Protein AF-A0A933CLT8-F1 (afdb_monomer)

Solvent-accessible surface area (backbone atoms only — not comparable to full-atom values): 19078 Å² total; per-residue (Å²): 138,83,75,96,60,81,78,44,56,41,59,28,47,18,48,23,51,41,20,58,72,67,75,44,77,61,63,61,70,60,50,50,44,41,72,76,72,44,79,64,87,46,76,67,41,44,51,44,48,52,32,37,52,52,25,42,61,30,70,51,80,72,57,97,88,50,55,69,69,59,51,47,48,53,34,42,56,53,32,52,76,68,68,57,60,50,40,11,41,33,41,30,32,63,41,66,57,67,61,53,36,57,68,49,91,48,66,70,59,28,51,49,47,47,49,54,51,47,46,44,39,64,35,36,58,34,18,58,27,54,30,74,64,91,81,58,51,78,65,53,48,51,49,19,53,47,46,38,50,50,48,16,66,77,54,77,71,46,72,48,84,47,41,44,20,56,77,43,63,56,98,47,37,39,36,26,57,31,25,48,87,46,24,66,60,52,24,52,47,56,30,45,52,40,38,69,78,56,42,62,37,35,32,44,43,34,60,49,75,39,42,54,43,33,58,46,42,8,77,59,42,61,60,53,51,75,34,60,84,38,82,86,34,49,68,55,49,27,61,74,73,68,38,92,47,75,68,52,61,75,67,51,68,20,55,58,45,47,56,50,52,51,52,52,51,37,52,40,40,70,73,43,40,58,43,59,45,100,83,71,44,75,75,37,77,53,57,70,62,65,62,60,84,81,76,76,65,54,50,57,36,92,89,70,70,76,49,69,45,83,65,92,75,81,93,80,88,75,86,75,78,76,76,75,68,84,74,64,76,74,72,72,79,82,79,130

Radius of gyration: 24.93 Å; Cα contacts (8 Å, |Δi|>4): 455; chains: 1; bounding box: 83×49×72 Å

Secondary structure (DSSP, 8-state):
---SS---HHHHHHHHHHHHHHTS---HHHHHHHHTTPPP-SHHHHHHHHHHHHHHHHHSPPPTTS-HHHHHHHHHHHHHHTT--EEEEEEEEESSHHHHHTS---HHHHHHHHHHHHHIIIIIHHHTTT---TT--HHHHHHHHHHHHHHHHHTTT-----GGGEEEEETTEEEEEEETTTHHHHHHHHHHHHHHHHSS--EEEEEEEEEHHHHHH-SSHHHHHHHHTSGGGHHHHHHHTT--SHHHHHTS-HHHHHHHHHHHHHHHHHTTPPEE-TTS-EEE--PPPP-------EEEPTTTSS-EEE----SSS-PPPPP--TTGGGSTTS--

Nearest PDB structures (foldseek):
  4h54-assembly1_B  TM=3.074E-01  e=5.255E+00  Escherichia coli K-12
  9bkv-assembly1_A  TM=3.560E-01  e=8.005E+00  Escherichia coli
  4qsg-assembly1_A  TM=2.908E-01  e=4.487E+00  Microcystis aeruginosa PCC 7806
  4h54-assembly1_A  TM=2.718E-01  e=6.153E+00  Escherichia coli K-12

Structure (mmCIF, N/CA/C/O backbone):
data_AF-A0A933CLT8-F1
#
_entry.id   AF-A0A933CLT8-F1
#
loop_
_atom_site.group_PDB
_atom_site.id
_atom_site.type_symbol
_atom_site.label_atom_id
_atom_site.label_alt_id
_atom_site.label_comp_id
_atom_site.label_asym_id
_atom_site.label_entity_id
_atom_site.label_seq_id
_atom_site.pdbx_PDB_ins_code
_atom_site.Cartn_x
_atom_site.Cartn_y
_atom_site.Cartn_z
_atom_site.occupancy
_atom_site.B_iso_or_equiv
_atom_site.auth_seq_id
_atom_site.auth_comp_id
_atom_site.auth_asym_id
_atom_site.auth_atom_id
_atom_site.pdbx_PDB_model_num
ATOM 1 N N . MET A 1 1 ? -2.523 15.573 -14.442 1.00 33.34 1 MET A N 1
ATOM 2 C CA . MET A 1 1 ? -3.625 14.597 -14.454 1.00 33.34 1 MET A CA 1
ATOM 3 C C . MET A 1 1 ? -4.268 14.651 -13.087 1.00 33.34 1 MET A C 1
ATOM 5 O O . MET A 1 1 ? -3.596 14.405 -12.093 1.00 33.34 1 MET A O 1
ATOM 9 N N . THR A 1 2 ? -5.477 15.195 -13.036 1.00 28.73 2 THR A N 1
ATOM 10 C CA . THR A 1 2 ? -6.218 15.506 -11.812 1.00 28.73 2 THR A CA 1
ATOM 11 C C . THR A 1 2 ? -7.004 14.283 -11.372 1.00 28.73 2 THR A C 1
ATOM 13 O O . THR A 1 2 ? -7.671 13.650 -12.179 1.00 28.73 2 THR A O 1
ATOM 16 N N . VAL A 1 3 ? -6.883 13.945 -10.094 1.00 40.91 3 VAL A N 1
ATOM 17 C CA . VAL A 1 3 ? -7.597 12.843 -9.452 1.00 40.91 3 VAL A CA 1
ATOM 18 C C . VAL A 1 3 ? -9.073 13.243 -9.340 1.00 40.91 3 VAL A C 1
ATOM 20 O O . VAL A 1 3 ? -9.389 14.164 -8.591 1.00 40.91 3 VAL A O 1
ATOM 23 N N . ASP A 1 4 ? -9.975 12.584 -10.071 1.00 44.97 4 ASP A N 1
ATOM 24 C CA . ASP A 1 4 ? -11.417 12.914 -10.079 1.00 44.97 4 ASP A CA 1
ATOM 25 C C . ASP A 1 4 ? -12.164 12.469 -8.805 1.00 44.97 4 ASP A C 1
ATOM 27 O O . ASP A 1 4 ? -13.379 12.619 -8.676 1.00 44.97 4 ASP A O 1
ATOM 31 N N . THR A 1 5 ? -11.462 11.943 -7.802 1.00 48.44 5 THR A N 1
ATOM 32 C CA . THR A 1 5 ? -12.030 11.723 -6.469 1.00 48.44 5 THR A CA 1
ATOM 33 C C . THR A 1 5 ? -10.955 11.979 -5.416 1.00 48.44 5 THR A C 1
ATOM 35 O O . THR A 1 5 ? -9.884 11.379 -5.503 1.00 48.44 5 THR A O 1
ATOM 38 N N . PRO A 1 6 ? -11.185 12.860 -4.425 1.00 57.44 6 PRO A N 1
ATOM 39 C CA . PRO A 1 6 ? -10.230 13.047 -3.340 1.00 57.44 6 PRO A CA 1
ATOM 40 C C . PRO A 1 6 ? -9.958 11.697 -2.657 1.00 57.44 6 PRO A C 1
ATOM 42 O O . PRO A 1 6 ? -10.892 10.901 -2.498 1.00 57.44 6 PRO A O 1
ATOM 45 N N . PRO A 1 7 ? -8.698 11.409 -2.289 1.00 72.00 7 PRO A N 1
ATOM 46 C CA . PRO A 1 7 ? -8.334 10.108 -1.757 1.00 72.00 7 PRO A CA 1
ATOM 47 C C . PRO A 1 7 ? -9.085 9.855 -0.454 1.00 72.00 7 PRO A C 1
ATOM 49 O O . PRO A 1 7 ? -8.993 10.641 0.490 1.00 72.00 7 PRO A O 1
ATOM 52 N N . ASP A 1 8 ? -9.829 8.751 -0.402 1.00 89.44 8 ASP A N 1
ATOM 53 C CA . ASP A 1 8 ? -10.513 8.365 0.819 1.00 89.44 8 ASP A CA 1
ATOM 54 C C . ASP A 1 8 ? -9.699 7.369 1.638 1.00 89.44 8 ASP A C 1
ATOM 56 O O . ASP A 1 8 ? -9.851 6.148 1.538 1.00 89.44 8 ASP A O 1
ATOM 60 N N . PHE A 1 9 ? -8.821 7.914 2.475 1.00 91.88 9 PHE A N 1
ATOM 61 C CA . PHE A 1 9 ? -7.936 7.108 3.309 1.00 91.88 9 PHE A CA 1
ATOM 62 C C . PHE A 1 9 ? -8.690 6.288 4.361 1.00 91.88 9 PHE A C 1
ATOM 64 O O . PHE A 1 9 ? -8.251 5.189 4.695 1.00 91.88 9 PHE A O 1
ATOM 71 N N . VAL A 1 10 ? -9.844 6.764 4.844 1.00 93.88 10 VAL A N 1
ATOM 72 C CA . VAL A 1 10 ? -10.692 6.012 5.787 1.00 93.88 10 VAL A CA 1
ATOM 73 C C . VAL A 1 10 ? -11.171 4.708 5.153 1.00 93.88 10 VAL A C 1
ATOM 75 O O . VAL A 1 10 ? -11.034 3.641 5.752 1.00 93.88 10 VAL A O 1
ATOM 78 N N . PHE A 1 11 ? -11.676 4.776 3.924 1.00 95.19 11 PHE A N 1
ATOM 79 C CA . PHE A 1 11 ? -12.099 3.626 3.138 1.00 95.19 11 PHE A CA 1
ATOM 80 C C . PHE A 1 11 ? -10.925 2.692 2.857 1.00 95.19 11 PHE A C 1
ATOM 82 O O . PHE A 1 11 ? -11.057 1.491 3.070 1.00 95.19 11 PHE A O 1
ATOM 89 N N . ALA A 1 12 ? -9.771 3.224 2.445 1.00 95.69 12 ALA A N 1
ATOM 90 C CA . ALA A 1 12 ? -8.577 2.425 2.169 1.00 95.69 12 ALA A CA 1
ATOM 91 C C . ALA A 1 12 ? -8.103 1.622 3.393 1.00 95.69 12 ALA A C 1
ATOM 93 O O . ALA A 1 12 ? -7.865 0.414 3.308 1.00 95.69 12 ALA A O 1
ATOM 94 N N . VAL A 1 13 ? -8.012 2.283 4.549 1.00 96.19 13 VAL A N 1
ATOM 95 C CA . VAL A 1 13 ? -7.616 1.675 5.825 1.00 96.19 13 VAL A CA 1
ATOM 96 C C . VAL A 1 13 ? -8.646 0.633 6.256 1.00 96.19 13 VAL A C 1
ATOM 98 O O . VAL A 1 13 ? -8.273 -0.508 6.526 1.00 96.19 13 VAL A O 1
ATOM 101 N N . ALA A 1 14 ? -9.939 0.966 6.247 1.00 96.75 14 ALA A N 1
ATOM 102 C CA . ALA A 1 14 ? -11.003 0.025 6.601 1.00 96.75 14 ALA A CA 1
ATOM 103 C C . ALA A 1 14 ? -11.040 -1.200 5.674 1.00 96.75 14 ALA A C 1
ATOM 105 O O . ALA A 1 14 ? -11.192 -2.328 6.147 1.00 96.75 14 ALA A O 1
ATOM 106 N N . TYR A 1 15 ? -10.843 -0.988 4.371 1.00 97.00 15 TYR A N 1
ATOM 107 C CA . TYR A 1 15 ? -10.724 -2.047 3.376 1.00 97.00 15 TYR A CA 1
ATOM 108 C C . TYR A 1 15 ? -9.555 -2.984 3.716 1.00 97.00 15 TYR A C 1
ATOM 110 O O . TYR A 1 15 ? -9.742 -4.199 3.754 1.00 97.00 15 TYR A O 1
ATOM 118 N N . CYS A 1 16 ? -8.365 -2.448 4.019 1.00 97.25 16 CYS A N 1
ATOM 119 C CA . CYS A 1 16 ? -7.189 -3.262 4.348 1.00 97.25 16 CYS A CA 1
ATOM 120 C C . CYS A 1 16 ? -7.400 -4.105 5.614 1.00 97.25 16 CYS A C 1
ATOM 122 O O . CYS A 1 16 ? -7.075 -5.294 5.627 1.00 97.25 16 CYS A O 1
ATOM 124 N N . LEU A 1 17 ? -7.998 -3.516 6.654 1.00 96.69 17 LEU A N 1
ATOM 125 C CA . LEU A 1 17 ? -8.334 -4.220 7.894 1.00 96.69 17 LEU A CA 1
ATOM 126 C C . LEU A 1 17 ? -9.340 -5.355 7.654 1.00 96.69 17 LEU A C 1
ATOM 128 O O . LEU A 1 17 ? -9.158 -6.476 8.137 1.00 96.69 17 LEU A O 1
ATOM 132 N N . ALA A 1 18 ? -10.399 -5.071 6.891 1.00 96.25 18 ALA A N 1
ATOM 133 C CA . ALA A 1 18 ? -11.418 -6.052 6.539 1.00 96.25 18 ALA A CA 1
ATOM 134 C C . ALA A 1 18 ? -10.829 -7.191 5.694 1.00 96.25 18 ALA A C 1
ATOM 136 O O . ALA A 1 18 ? -11.101 -8.361 5.969 1.00 96.25 18 ALA A O 1
ATOM 137 N N . TYR A 1 19 ? -9.960 -6.865 4.733 1.00 96.25 19 TYR A N 1
ATOM 138 C CA . TYR A 1 19 ? -9.246 -7.843 3.917 1.00 96.25 19 TYR A CA 1
ATOM 139 C C . TYR A 1 19 ? -8.436 -8.808 4.784 1.00 96.25 19 TYR A C 1
ATOM 141 O O . TYR A 1 19 ? -8.548 -10.025 4.640 1.00 96.25 19 TYR A O 1
ATOM 149 N N . ASP A 1 20 ? -7.639 -8.294 5.723 1.00 94.38 20 ASP A N 1
ATOM 150 C CA . ASP A 1 20 ? -6.829 -9.139 6.602 1.00 94.38 20 ASP A CA 1
ATOM 151 C C . ASP A 1 20 ? -7.673 -10.040 7.503 1.00 94.38 20 ASP A C 1
ATOM 153 O O . ASP A 1 20 ? -7.231 -11.144 7.844 1.00 94.38 20 ASP A O 1
ATOM 157 N N . ARG A 1 21 ? -8.876 -9.599 7.881 1.00 93.94 21 ARG A N 1
ATOM 158 C CA . ARG A 1 21 ? -9.800 -10.389 8.695 1.00 93.94 21 ARG A CA 1
ATOM 159 C C . ARG A 1 21 ? -10.494 -11.483 7.886 1.00 93.94 21 ARG A C 1
ATOM 161 O O . ARG A 1 21 ? -10.612 -12.601 8.381 1.00 93.94 21 ARG A O 1
ATOM 168 N N . LEU A 1 22 ? -10.921 -11.173 6.663 1.00 93.25 22 LEU A N 1
ATOM 169 C CA . LEU A 1 22 ? -11.640 -12.099 5.784 1.00 93.25 22 LEU A CA 1
ATOM 170 C C . LEU A 1 22 ? -10.720 -13.015 4.967 1.00 93.25 22 LEU A C 1
ATOM 172 O O . LEU A 1 22 ? -11.172 -14.048 4.480 1.00 93.25 22 LEU A O 1
ATOM 176 N N . LYS A 1 23 ? -9.446 -12.639 4.798 1.00 91.94 23 LYS A N 1
ATOM 177 C CA . LYS A 1 23 ? -8.481 -13.272 3.878 1.00 91.94 23 LYS A CA 1
ATOM 178 C C . LYS A 1 23 ? -8.941 -13.280 2.414 1.00 91.94 23 LYS A C 1
ATOM 180 O O . LYS A 1 23 ? -8.522 -14.136 1.640 1.00 91.94 23 LYS A O 1
ATOM 185 N N . ARG A 1 24 ? -9.785 -12.315 2.042 1.00 92.50 24 ARG A N 1
ATOM 186 C CA . ARG A 1 24 ? -10.295 -12.073 0.686 1.00 92.50 24 ARG A CA 1
ATOM 187 C C . ARG A 1 24 ? -10.683 -10.596 0.524 1.00 92.50 24 ARG A C 1
ATOM 189 O O . ARG A 1 24 ? -10.919 -9.948 1.548 1.00 92.50 24 ARG A O 1
ATOM 196 N N . PRO A 1 25 ? -10.819 -10.091 -0.716 1.00 93.06 25 PRO A N 1
ATOM 197 C CA . PRO A 1 25 ? -11.407 -8.778 -0.966 1.00 93.06 25 PRO A CA 1
ATOM 198 C C . PRO A 1 25 ? -12.778 -8.623 -0.270 1.00 93.06 25 PRO A C 1
ATOM 200 O O . PRO A 1 25 ? -13.651 -9.483 -0.458 1.00 93.06 25 PRO A O 1
ATOM 203 N N . PRO A 1 26 ? -12.977 -7.589 0.573 1.00 94.69 26 PRO A N 1
ATOM 204 C CA . PRO A 1 26 ? -14.289 -7.245 1.114 1.00 94.69 26 PRO A CA 1
ATOM 205 C C . PRO A 1 26 ? -15.200 -6.660 0.024 1.00 94.69 26 PRO A C 1
ATOM 207 O O . PRO A 1 26 ? -14.729 -6.049 -0.935 1.00 94.69 26 PRO A O 1
ATOM 210 N N . ASP A 1 27 ? -16.519 -6.792 0.188 1.00 94.50 27 ASP A N 1
ATOM 211 C CA . ASP A 1 27 ? -17.487 -6.166 -0.722 1.00 94.50 27 ASP A CA 1
ATOM 212 C C . ASP A 1 27 ? -17.409 -4.633 -0.619 1.00 94.50 27 ASP A C 1
ATOM 214 O O . ASP A 1 27 ? -17.901 -4.014 0.331 1.00 94.50 27 ASP A O 1
ATOM 218 N N . ARG A 1 28 ? -16.807 -4.006 -1.635 1.00 93.12 28 ARG A N 1
ATOM 219 C CA . ARG A 1 28 ? -16.668 -2.548 -1.734 1.00 93.12 28 ARG A CA 1
ATOM 220 C C . ARG A 1 28 ? -18.010 -1.830 -1.763 1.00 93.12 28 ARG A C 1
ATOM 222 O O . ARG A 1 28 ? -18.110 -0.734 -1.217 1.00 93.12 28 ARG A O 1
ATOM 229 N N . GLY A 1 29 ? -19.031 -2.418 -2.385 1.00 92.25 29 GLY A N 1
ATOM 230 C CA . GLY A 1 29 ? -20.372 -1.846 -2.436 1.00 92.25 29 GLY A CA 1
ATOM 231 C C . GLY A 1 29 ? -20.971 -1.745 -1.038 1.00 92.25 29 GLY A C 1
ATOM 232 O O . GLY A 1 29 ? -21.434 -0.675 -0.644 1.00 92.25 29 GLY A O 1
ATOM 233 N N . ALA A 1 30 ? -20.889 -2.824 -0.257 1.00 94.00 30 ALA A N 1
ATOM 234 C CA . ALA A 1 30 ? -21.291 -2.821 1.147 1.00 94.00 30 ALA A CA 1
ATOM 235 C C . ALA A 1 30 ? -20.481 -1.819 1.983 1.00 94.00 30 ALA A C 1
ATOM 237 O O . ALA A 1 30 ? -21.060 -1.014 2.713 1.00 94.00 30 ALA A O 1
ATOM 238 N N . LEU A 1 31 ? -19.154 -1.801 1.829 1.00 94.12 31 LEU A N 1
ATOM 239 C CA . LEU A 1 31 ? -18.277 -0.916 2.598 1.00 94.12 31 LEU A CA 1
ATOM 240 C C . LEU A 1 31 ? -18.533 0.575 2.285 1.00 94.12 31 LEU A C 1
ATOM 242 O O . LEU A 1 31 ? -18.560 1.395 3.201 1.00 94.12 31 LEU A O 1
ATOM 246 N N . ARG A 1 32 ? -18.817 0.929 1.020 1.00 93.25 32 ARG A N 1
ATOM 247 C CA . ARG A 1 32 ? -19.246 2.287 0.623 1.00 93.25 32 ARG A CA 1
ATOM 248 C C . ARG A 1 32 ? -20.593 2.658 1.234 1.00 93.25 32 ARG A C 1
ATOM 250 O O . ARG A 1 32 ? -20.696 3.704 1.863 1.00 93.25 32 ARG A O 1
ATOM 257 N N . ARG A 1 33 ? -21.602 1.783 1.124 1.00 93.62 33 ARG A N 1
ATOM 258 C CA . ARG A 1 33 ? -22.928 2.027 1.723 1.00 93.62 33 ARG A CA 1
ATOM 259 C C . ARG A 1 33 ? -22.832 2.309 3.222 1.00 93.62 33 ARG A C 1
ATOM 261 O O . ARG A 1 33 ? -23.490 3.219 3.714 1.00 93.62 33 ARG A O 1
ATOM 268 N N . LEU A 1 34 ? -22.028 1.533 3.947 1.00 94.00 34 LEU A N 1
ATOM 269 C CA . LEU A 1 34 ? -21.834 1.715 5.388 1.00 94.00 34 LEU A CA 1
ATOM 270 C C . LEU A 1 34 ? -21.115 3.026 5.710 1.00 94.00 34 LEU A C 1
ATOM 272 O O . LEU A 1 34 ? -21.504 3.720 6.648 1.00 94.00 34 LEU A O 1
ATOM 276 N N . ARG A 1 35 ? -20.113 3.402 4.908 1.00 90.88 35 ARG A N 1
ATOM 277 C CA . ARG A 1 35 ? -19.435 4.697 5.031 1.00 90.88 35 ARG A CA 1
ATOM 278 C C . ARG A 1 35 ? -20.399 5.873 4.834 1.00 90.88 35 ARG A C 1
ATOM 280 O O . ARG A 1 35 ? -20.328 6.843 5.583 1.00 90.88 35 ARG A O 1
ATOM 287 N N . ASP A 1 36 ? -21.363 5.741 3.927 1.00 89.38 36 ASP A N 1
ATOM 288 C CA . ASP A 1 36 ? -22.396 6.751 3.652 1.00 89.38 36 ASP A CA 1
ATOM 289 C C . ASP A 1 36 ? -23.576 6.721 4.654 1.00 89.38 36 ASP A C 1
ATOM 291 O O . ASP A 1 36 ? -24.660 7.233 4.369 1.00 89.38 36 ASP A O 1
ATOM 295 N N . ARG A 1 37 ? -23.358 6.177 5.865 1.00 83.19 37 ARG A N 1
ATOM 296 C CA . ARG A 1 37 ? -24.324 6.053 6.982 1.00 83.19 37 ARG A CA 1
ATOM 297 C C . ARG A 1 37 ? -25.386 4.960 6.821 1.00 83.19 37 ARG A C 1
ATOM 299 O O . ARG A 1 37 ? -26.443 5.025 7.452 1.00 83.19 37 ARG A O 1
ATOM 306 N N . GLY A 1 38 ? -25.116 3.934 6.019 1.00 84.50 38 GLY A N 1
ATOM 307 C CA . GLY A 1 38 ? -25.926 2.717 5.989 1.00 84.50 38 GLY A CA 1
ATOM 308 C C . GLY A 1 38 ? -25.882 1.950 7.318 1.00 84.50 38 GLY A C 1
ATOM 309 O O . GLY A 1 38 ? -24.873 1.958 8.021 1.00 84.50 38 GLY A O 1
ATOM 310 N N . GLN A 1 39 ? -26.973 1.260 7.661 1.00 89.81 39 GLN A N 1
ATOM 311 C CA . GLN A 1 39 ? -26.983 0.316 8.783 1.00 89.81 39 GLN A CA 1
ATOM 312 C C . GLN A 1 39 ? -26.504 -1.068 8.323 1.00 89.81 39 GLN A C 1
ATOM 314 O O . GLN A 1 39 ? -26.908 -1.504 7.242 1.00 89.81 39 GLN A O 1
ATOM 319 N N . PRO A 1 40 ? -25.694 -1.775 9.130 1.00 93.00 40 PRO A N 1
ATOM 320 C CA . PRO A 1 40 ? -25.238 -3.115 8.792 1.00 93.00 40 PRO A CA 1
ATOM 321 C C . PRO A 1 40 ? -26.389 -4.120 8.854 1.00 93.00 40 PRO A C 1
ATOM 323 O O . PRO A 1 40 ? -27.107 -4.209 9.853 1.00 93.00 40 PRO A O 1
ATOM 326 N N . GLN A 1 41 ? -26.544 -4.892 7.785 1.00 92.88 41 GLN A N 1
ATOM 327 C CA . GLN A 1 41 ? -27.601 -5.887 7.606 1.00 92.88 41 GLN A CA 1
ATOM 328 C C . GLN A 1 41 ? -27.113 -7.308 7.902 1.00 92.88 41 GLN A C 1
ATOM 330 O O . GLN A 1 41 ? -27.907 -8.170 8.274 1.00 92.88 41 GLN A O 1
ATOM 335 N N . THR A 1 42 ? -25.811 -7.553 7.761 1.00 94.50 42 THR A N 1
ATOM 336 C CA . THR A 1 42 ? -25.174 -8.859 7.978 1.00 94.50 42 THR A CA 1
ATOM 337 C C . THR A 1 42 ? -24.072 -8.768 9.033 1.00 94.50 42 THR A C 1
ATOM 339 O O . THR A 1 42 ? -23.598 -7.680 9.358 1.00 94.50 42 THR A O 1
ATOM 342 N N . ASP A 1 43 ? -23.626 -9.908 9.566 1.00 93.31 43 ASP A N 1
ATOM 343 C CA . ASP A 1 43 ? -22.490 -9.938 10.499 1.00 93.31 43 ASP A CA 1
ATOM 344 C C . ASP A 1 43 ? -21.174 -9.490 9.838 1.00 93.31 43 ASP A C 1
ATOM 346 O O . ASP A 1 43 ? -20.337 -8.860 10.484 1.00 93.31 43 ASP A O 1
ATOM 350 N N . GLU A 1 44 ? -21.010 -9.739 8.535 1.00 93.75 44 GLU A N 1
ATOM 351 C CA . GLU A 1 44 ? -19.878 -9.224 7.753 1.00 93.75 44 GLU A CA 1
ATOM 352 C C . GLU A 1 44 ? -19.947 -7.695 7.614 1.00 93.75 44 GLU A C 1
ATOM 354 O O . GLU A 1 44 ? -18.952 -7.004 7.818 1.00 93.75 44 GLU A O 1
ATOM 359 N N . GLU A 1 45 ? -21.133 -7.134 7.372 1.00 95.62 45 GLU A N 1
ATOM 360 C CA . GLU A 1 45 ? -21.319 -5.681 7.353 1.00 95.62 45 GLU A CA 1
ATOM 361 C C . GLU A 1 45 ? -21.115 -5.044 8.739 1.00 95.62 45 GLU A C 1
ATOM 363 O O . GLU A 1 45 ? -20.615 -3.922 8.827 1.00 95.62 45 GLU A O 1
ATOM 368 N N . ARG A 1 46 ? -21.432 -5.746 9.837 1.00 95.31 46 ARG A N 1
ATOM 369 C CA . ARG A 1 46 ? -21.104 -5.278 11.199 1.00 95.31 46 ARG A CA 1
ATOM 370 C C . ARG A 1 46 ? -19.596 -5.170 11.392 1.00 95.31 46 ARG A C 1
ATOM 372 O O . ARG A 1 46 ? -19.124 -4.146 11.880 1.00 95.31 46 ARG A O 1
ATOM 379 N N . LEU A 1 47 ? -18.846 -6.177 10.942 1.00 94.31 47 LEU A N 1
ATOM 380 C CA . LEU A 1 47 ? -17.385 -6.135 10.936 1.00 94.31 47 LEU A CA 1
ATOM 381 C C . LEU A 1 47 ? -16.868 -4.943 10.114 1.00 94.31 47 LEU A C 1
ATOM 383 O O . LEU A 1 47 ? -15.991 -4.215 10.572 1.00 94.31 47 LEU A O 1
ATOM 387 N N . PHE A 1 48 ? -17.417 -4.704 8.920 1.00 95.88 48 PHE A N 1
ATOM 388 C CA . PHE A 1 48 ? -17.027 -3.554 8.094 1.00 95.88 48 PHE A CA 1
ATOM 389 C C . PHE A 1 48 ? -17.299 -2.222 8.788 1.00 95.88 48 PHE A C 1
ATOM 391 O O . PHE A 1 48 ? -16.442 -1.340 8.764 1.00 95.88 48 PHE A O 1
ATOM 398 N N . ALA A 1 49 ? -18.451 -2.083 9.446 1.00 95.38 49 ALA A N 1
ATOM 399 C CA . ALA A 1 49 ? -18.784 -0.894 10.220 1.00 95.38 49 ALA A CA 1
ATOM 400 C C . ALA A 1 49 ? -17.800 -0.679 11.384 1.00 95.38 49 ALA A C 1
ATOM 402 O O . ALA A 1 49 ? -17.380 0.448 11.641 1.00 95.38 49 ALA A O 1
ATOM 403 N N . GLU A 1 50 ? -17.378 -1.744 12.071 1.00 95.00 50 GLU A N 1
ATOM 404 C CA . GLU A 1 50 ? -16.352 -1.660 13.115 1.00 95.00 50 GLU A CA 1
ATOM 405 C C . GLU A 1 50 ? -14.993 -1.195 12.573 1.00 95.00 50 GLU A C 1
ATOM 407 O O . GLU A 1 50 ? -14.372 -0.318 13.181 1.00 95.00 50 GLU A O 1
ATOM 412 N N . MET A 1 51 ? -14.564 -1.723 11.420 1.00 95.62 51 MET A N 1
ATOM 413 C CA . MET A 1 51 ? -13.312 -1.322 10.765 1.00 95.62 51 MET A CA 1
ATOM 414 C C . MET A 1 51 ? -13.367 0.119 10.250 1.00 95.62 51 MET A C 1
ATOM 416 O O . MET A 1 51 ? -12.407 0.865 10.434 1.00 95.62 51 MET A O 1
ATOM 420 N N . LEU A 1 52 ? -14.495 0.541 9.670 1.00 95.38 52 LEU A N 1
ATOM 421 C CA . LEU A 1 52 ? -14.735 1.928 9.260 1.00 95.38 52 LEU A CA 1
ATOM 422 C C . LEU A 1 52 ? -14.674 2.878 10.452 1.00 95.38 52 LEU A C 1
ATOM 424 O O . LEU A 1 52 ? -14.015 3.911 10.372 1.00 95.38 52 LEU A O 1
ATOM 428 N N . ASN A 1 53 ? -15.304 2.518 11.571 1.00 93.88 53 ASN A N 1
ATOM 429 C CA . ASN A 1 53 ? -15.268 3.324 12.787 1.00 93.88 53 ASN A CA 1
ATOM 430 C C . ASN A 1 53 ? -13.842 3.461 13.333 1.00 93.88 53 ASN A C 1
ATOM 432 O O . ASN A 1 53 ? -13.431 4.562 13.685 1.00 93.88 53 ASN A O 1
ATOM 436 N N . ALA A 1 54 ? -13.068 2.372 13.375 1.00 93.75 54 ALA A N 1
ATOM 437 C CA . ALA A 1 54 ? -11.678 2.413 13.829 1.00 93.75 54 ALA A CA 1
ATOM 438 C C . ALA A 1 54 ? -10.772 3.225 12.883 1.00 93.75 54 ALA A C 1
ATOM 440 O O . ALA A 1 54 ? -9.951 4.012 13.349 1.00 93.75 54 ALA A O 1
ATOM 441 N N . ALA A 1 55 ? -10.952 3.085 11.566 1.00 94.25 55 ALA A N 1
ATOM 442 C CA . ALA A 1 55 ? -10.230 3.863 10.559 1.00 94.25 55 ALA A CA 1
ATOM 443 C C . ALA A 1 55 ? -10.560 5.361 10.640 1.00 94.25 55 ALA A C 1
ATOM 445 O O . ALA A 1 55 ? -9.664 6.199 10.609 1.00 94.25 55 ALA A O 1
ATOM 446 N N . THR A 1 56 ? -11.844 5.689 10.801 1.00 92.56 56 THR A N 1
ATOM 447 C CA . THR A 1 56 ? -12.331 7.060 10.998 1.00 92.56 56 THR A CA 1
ATOM 448 C C . THR A 1 56 ? -11.707 7.666 12.248 1.00 92.56 56 THR A C 1
ATOM 450 O O . THR A 1 56 ? -11.191 8.779 12.209 1.00 92.56 56 THR A O 1
ATOM 453 N N . LEU A 1 57 ? -11.691 6.902 13.343 1.00 90.69 57 LEU A N 1
ATOM 454 C CA . LEU A 1 57 ? -11.112 7.333 14.606 1.00 90.69 57 LEU A CA 1
ATOM 455 C C . LEU A 1 57 ? -9.611 7.655 14.473 1.00 90.69 57 LEU A C 1
ATOM 457 O O . LEU A 1 57 ? -9.140 8.643 15.027 1.00 90.69 57 LEU A O 1
ATOM 461 N N . ALA A 1 58 ? -8.871 6.838 13.722 1.00 89.06 58 ALA A N 1
ATOM 462 C CA . ALA A 1 58 ? -7.426 6.979 13.560 1.00 89.06 58 ALA A CA 1
ATOM 463 C C . ALA A 1 58 ? -6.993 8.080 12.578 1.00 89.06 58 ALA A C 1
ATOM 465 O O . ALA A 1 58 ? -5.883 8.586 12.706 1.00 89.06 58 ALA A O 1
ATOM 466 N N . LEU A 1 59 ? -7.821 8.418 11.585 1.00 88.50 59 LEU A N 1
ATOM 467 C CA . LEU A 1 59 ? -7.431 9.322 10.493 1.00 88.50 59 LEU A CA 1
ATOM 468 C C . LEU A 1 59 ? -8.101 10.696 10.528 1.00 88.50 59 LEU A C 1
ATOM 470 O O . LEU A 1 59 ? -7.620 11.604 9.857 1.00 88.50 59 LEU A O 1
ATOM 474 N N . GLN A 1 60 ? -9.218 10.849 11.238 1.00 84.81 60 GLN A N 1
ATOM 475 C CA . GLN A 1 60 ? -9.829 12.163 11.417 1.00 84.81 60 GLN A CA 1
ATOM 476 C C . GLN A 1 60 ? -9.114 12.940 12.514 1.00 84.81 60 GLN A C 1
ATOM 478 O O . GLN A 1 60 ? -8.793 12.373 13.564 1.00 84.81 60 GLN A O 1
ATOM 483 N N . ASP A 1 61 ? -8.939 14.238 12.270 1.00 76.69 61 ASP A N 1
ATOM 484 C CA . ASP A 1 61 ? -8.421 15.166 13.265 1.00 76.69 61 ASP A CA 1
ATOM 485 C C . ASP A 1 61 ? -9.275 15.105 14.543 1.00 76.69 61 ASP A C 1
ATOM 487 O O . ASP A 1 61 ? -10.507 14.970 14.463 1.00 76.69 61 ASP A O 1
ATOM 491 N N . PRO A 1 62 ? -8.644 15.164 15.728 1.00 73.31 62 PRO A N 1
ATOM 492 C CA . PRO A 1 62 ? -9.385 15.249 16.972 1.00 73.31 62 PRO A CA 1
ATOM 493 C C . PRO A 1 62 ? -10.230 16.539 16.992 1.00 73.31 62 PRO A C 1
ATOM 495 O O . PRO A 1 62 ? -9.813 17.560 16.438 1.00 73.31 62 PRO A O 1
ATOM 498 N N . PRO A 1 63 ? -11.414 16.518 17.628 1.00 78.56 63 PRO A N 1
ATOM 499 C CA . PRO A 1 63 ? -12.153 17.729 17.976 1.00 78.56 63 PRO A CA 1
ATOM 500 C C . PRO A 1 63 ? -11.260 18.758 18.689 1.00 78.56 63 PRO A C 1
ATOM 502 O O . PRO A 1 63 ? -10.361 18.374 19.433 1.00 78.56 63 PRO A O 1
ATOM 505 N N . GLU A 1 64 ? -11.524 20.059 18.512 1.00 75.44 64 GLU A N 1
ATOM 506 C CA . GLU A 1 64 ? -10.718 21.142 19.116 1.00 75.44 64 GLU A CA 1
ATOM 507 C C . GLU A 1 64 ? -10.627 21.063 20.655 1.00 75.44 64 GLU A C 1
ATOM 509 O O . GLU A 1 64 ? -9.703 21.608 21.257 1.00 75.44 64 GLU A O 1
ATOM 514 N N . ASP A 1 65 ? -11.586 20.395 21.297 1.00 78.00 65 ASP A N 1
ATOM 515 C CA . ASP A 1 65 ? -11.683 20.187 22.740 1.00 78.00 65 ASP A CA 1
ATOM 516 C C . ASP A 1 65 ? -11.089 18.850 23.227 1.00 78.00 65 ASP A C 1
ATOM 518 O O . ASP A 1 65 ? -10.995 18.625 24.438 1.00 78.00 65 ASP A O 1
ATOM 522 N N . GLU A 1 66 ? -10.648 17.971 22.322 1.00 76.19 66 GLU A N 1
ATOM 523 C CA . GLU A 1 66 ? -10.076 16.666 22.653 1.00 76.19 66 GLU A CA 1
ATOM 524 C C . GLU A 1 66 ? -8.539 16.682 22.595 1.00 76.19 66 GLU A C 1
ATOM 526 O O . GLU A 1 66 ? -7.923 16.983 21.577 1.00 76.19 66 GLU A O 1
ATOM 531 N N . SER A 1 67 ? -7.891 16.282 23.693 1.00 73.62 67 SER A N 1
ATOM 532 C CA . SER A 1 67 ? -6.435 16.103 23.714 1.00 73.62 67 SER A CA 1
ATO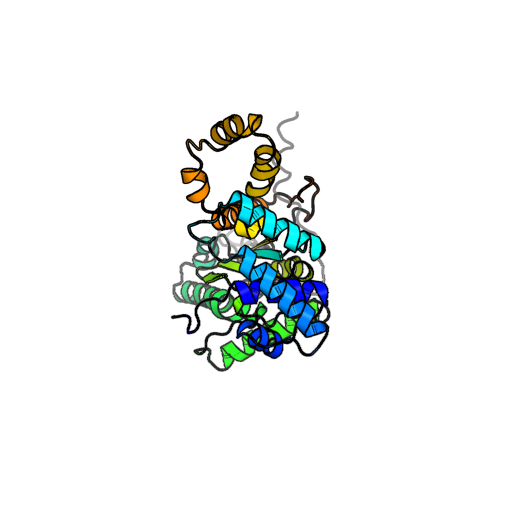M 533 C C . SER A 1 67 ? -6.005 14.924 22.832 1.00 73.62 67 SER A C 1
ATOM 535 O O . SER A 1 67 ? -6.567 13.830 22.932 1.00 73.62 67 SER A O 1
ATOM 537 N N . VAL A 1 68 ? -4.913 15.093 22.074 1.00 73.19 68 VAL A N 1
ATOM 538 C CA . VAL A 1 68 ? -4.275 14.026 21.277 1.00 73.19 68 VAL A CA 1
ATOM 539 C C . VAL A 1 68 ? -4.001 12.766 22.111 1.00 73.19 68 VAL A C 1
ATOM 541 O O . VAL A 1 68 ? -4.175 11.648 21.629 1.00 73.19 68 VAL A O 1
ATOM 544 N N . ALA A 1 69 ? -3.635 12.906 23.389 1.00 71.69 69 ALA A N 1
ATOM 545 C CA . ALA A 1 69 ? -3.384 11.760 24.265 1.00 71.69 69 ALA A CA 1
ATOM 546 C C . ALA A 1 69 ? -4.648 10.912 24.514 1.00 71.69 69 ALA A C 1
ATOM 548 O O . ALA A 1 69 ? -4.589 9.683 24.427 1.00 71.69 69 ALA A O 1
ATOM 549 N N . VAL A 1 70 ? -5.784 11.572 24.765 1.00 76.69 70 VAL A N 1
ATOM 550 C CA . VAL A 1 70 ? -7.097 10.929 24.962 1.00 76.69 70 VAL A CA 1
ATOM 551 C C . VAL A 1 70 ? -7.561 10.274 23.663 1.00 76.69 70 VAL A C 1
ATOM 553 O O . VAL A 1 70 ? -8.054 9.144 23.657 1.00 76.69 70 VAL A O 1
ATOM 556 N N . ARG A 1 71 ? -7.309 10.931 22.531 1.00 81.50 71 ARG A N 1
ATOM 557 C CA . ARG A 1 71 ? -7.611 10.379 21.214 1.00 81.50 71 ARG A CA 1
ATOM 558 C C . ARG A 1 71 ? -6.848 9.079 20.942 1.00 81.50 71 ARG A C 1
ATOM 560 O O . ARG A 1 71 ? -7.435 8.070 20.553 1.00 81.50 71 ARG A O 1
ATOM 567 N N . LEU A 1 72 ? -5.535 9.072 21.181 1.00 81.00 72 LEU A N 1
ATOM 568 C CA . LEU A 1 72 ? -4.693 7.883 21.009 1.00 81.00 72 LEU A CA 1
ATOM 569 C C . LEU A 1 72 ? -5.068 6.754 21.988 1.00 81.00 72 LEU A C 1
ATOM 571 O O . LEU A 1 72 ? -4.878 5.578 21.661 1.00 81.00 72 LEU A O 1
ATOM 575 N N . GLU A 1 73 ? -5.598 7.092 23.171 1.00 81.06 73 GLU A N 1
ATOM 576 C CA . GLU A 1 73 ? -6.232 6.159 24.118 1.00 81.06 73 GLU A CA 1
ATOM 577 C C . GLU A 1 73 ? -7.403 5.425 23.488 1.00 81.06 73 GLU A C 1
ATOM 579 O O . GLU A 1 73 ? -7.351 4.199 23.363 1.00 81.06 73 GLU A O 1
ATOM 584 N N . GLN A 1 74 ? -8.382 6.173 22.990 1.00 85.94 74 GLN A N 1
ATOM 585 C CA . GLN A 1 74 ? -9.561 5.612 22.337 1.00 85.94 74 GLN A CA 1
ATOM 586 C C . GLN A 1 74 ? -9.193 4.756 21.121 1.00 85.94 74 GLN A C 1
ATOM 588 O O . GLN A 1 74 ? -9.748 3.672 20.934 1.00 85.94 74 GLN A O 1
ATOM 593 N N . ILE A 1 75 ? -8.232 5.206 20.302 1.00 87.94 75 ILE A N 1
ATOM 594 C CA . ILE A 1 75 ? -7.769 4.450 19.128 1.00 87.94 75 ILE A CA 1
ATOM 595 C C . ILE A 1 75 ? -7.171 3.111 19.545 1.00 87.94 75 ILE A C 1
ATOM 597 O O . ILE A 1 75 ? -7.482 2.090 18.934 1.00 87.94 75 ILE A O 1
ATOM 601 N N . GLN A 1 76 ? -6.341 3.087 20.587 1.00 85.50 76 GLN A N 1
ATOM 602 C CA . GLN A 1 76 ? -5.739 1.847 21.067 1.00 85.50 76 GLN A CA 1
ATOM 603 C C . GLN A 1 76 ? -6.773 0.912 21.688 1.00 85.50 76 GLN A C 1
ATOM 605 O O . GLN A 1 76 ? -6.738 -0.277 21.402 1.00 85.50 76 GLN A O 1
ATOM 610 N N . GLU A 1 77 ? -7.697 1.418 22.505 1.00 86.75 77 GLU A N 1
ATOM 611 C CA . GLU A 1 77 ? -8.767 0.594 23.078 1.00 86.75 77 GLU A CA 1
ATOM 612 C C . GLU A 1 77 ? -9.623 -0.033 21.978 1.00 86.75 77 GLU A C 1
ATOM 614 O O . GLU A 1 77 ? -9.894 -1.238 21.993 1.00 86.75 77 GLU A O 1
ATOM 619 N N . LYS A 1 78 ? -9.980 0.766 20.966 1.00 90.44 78 LYS A N 1
ATOM 620 C CA . LYS A 1 78 ? -10.728 0.291 19.805 1.00 90.44 78 LYS A CA 1
ATOM 621 C C . LYS A 1 78 ? -9.927 -0.724 18.990 1.00 90.44 78 LYS A C 1
ATOM 623 O O . LYS A 1 78 ? -10.483 -1.745 18.596 1.00 90.44 78 LYS A O 1
ATOM 628 N N . ALA A 1 79 ? -8.638 -0.480 18.758 1.00 88.94 79 ALA A N 1
ATOM 629 C CA . ALA A 1 79 ? -7.761 -1.406 18.046 1.00 88.94 79 ALA A CA 1
ATOM 630 C C . ALA A 1 79 ? -7.605 -2.731 18.807 1.00 88.94 79 ALA A C 1
ATOM 632 O O . ALA A 1 79 ? -7.746 -3.794 18.206 1.00 88.94 79 ALA A O 1
ATOM 633 N N . SER A 1 80 ? -7.412 -2.691 20.125 1.00 88.44 80 SER A N 1
ATOM 634 C CA . SER A 1 80 ? -7.291 -3.889 20.959 1.00 88.44 80 SER A CA 1
ATOM 635 C C . SER A 1 80 ? -8.586 -4.697 20.998 1.00 88.44 80 SER A C 1
ATOM 637 O O . SER A 1 80 ? -8.532 -5.923 20.916 1.00 88.44 80 SER A O 1
ATOM 639 N N . ALA A 1 81 ? -9.753 -4.042 21.009 1.00 90.25 81 ALA A N 1
ATOM 640 C CA . ALA A 1 81 ? -11.043 -4.722 20.858 1.00 90.25 81 ALA A CA 1
ATOM 641 C C . ALA A 1 81 ? -11.170 -5.473 19.515 1.00 90.25 81 ALA A C 1
ATOM 643 O O . ALA A 1 81 ? -11.852 -6.493 19.439 1.00 90.25 81 ALA A O 1
ATOM 644 N N . LEU A 1 82 ? -10.473 -5.008 18.473 1.00 89.81 82 LEU A N 1
ATOM 645 C CA . LEU A 1 82 ? -10.399 -5.645 17.153 1.00 89.81 82 LEU A CA 1
ATOM 646 C C . LEU A 1 82 ? -9.246 -6.659 17.020 1.00 89.81 82 LEU A C 1
ATOM 648 O O . LEU A 1 82 ? -9.058 -7.234 15.946 1.00 89.81 82 LEU A O 1
ATOM 652 N N . GLY A 1 83 ? -8.485 -6.905 18.092 1.00 89.00 83 GLY A N 1
ATOM 653 C CA . GLY A 1 83 ? -7.332 -7.808 18.093 1.00 89.00 83 GLY A CA 1
ATOM 654 C C . GLY A 1 83 ? -6.028 -7.172 17.602 1.00 89.00 83 GLY A C 1
ATOM 655 O O . GLY A 1 83 ? -5.210 -7.869 17.007 1.00 89.00 83 GLY A O 1
ATOM 656 N N . ASP A 1 84 ? -5.856 -5.865 17.823 1.00 87.50 84 ASP A N 1
ATOM 657 C CA . ASP A 1 84 ? -4.697 -5.053 17.420 1.00 87.50 84 ASP A CA 1
ATOM 658 C C . ASP A 1 84 ? -4.307 -5.247 15.943 1.00 87.50 84 ASP A C 1
ATOM 660 O O . ASP A 1 84 ? -3.172 -5.633 15.629 1.00 87.50 84 ASP A O 1
ATOM 664 N N . PRO A 1 85 ? -5.239 -4.995 15.004 1.00 91.81 85 PRO A N 1
ATOM 665 C CA . PRO A 1 85 ? -4.956 -5.203 13.599 1.00 91.81 85 PRO A CA 1
ATOM 666 C C . PRO A 1 85 ? -3.869 -4.231 13.118 1.00 91.81 85 PRO A C 1
ATOM 668 O O . PRO A 1 85 ? -3.812 -3.063 13.520 1.00 91.81 85 PRO A O 1
ATOM 671 N N . LYS A 1 86 ? -2.999 -4.730 12.236 1.00 92.50 86 LYS A N 1
ATOM 672 C CA . LYS A 1 86 ? -1.941 -3.951 11.586 1.00 92.50 86 LYS A CA 1
ATOM 673 C C . LYS A 1 86 ? -2.302 -3.725 10.119 1.00 92.50 86 LYS A C 1
ATOM 675 O O . LYS A 1 86 ? -2.841 -4.619 9.478 1.00 92.50 86 LYS A O 1
ATOM 680 N N . ILE A 1 87 ? -1.954 -2.560 9.591 1.00 94.75 87 ILE A N 1
ATOM 681 C CA . ILE A 1 87 ? -2.049 -2.208 8.172 1.00 94.75 87 ILE A CA 1
ATOM 682 C C . ILE A 1 87 ? -0.637 -1.980 7.674 1.00 94.75 87 ILE A C 1
ATOM 684 O O . ILE A 1 87 ? 0.160 -1.333 8.350 1.00 94.75 87 ILE A O 1
ATOM 688 N N . ALA A 1 88 ? -0.309 -2.506 6.504 1.00 95.56 88 ALA A N 1
ATOM 689 C CA . ALA A 1 88 ? 0.988 -2.245 5.921 1.00 95.56 88 ALA A CA 1
ATOM 690 C C . ALA A 1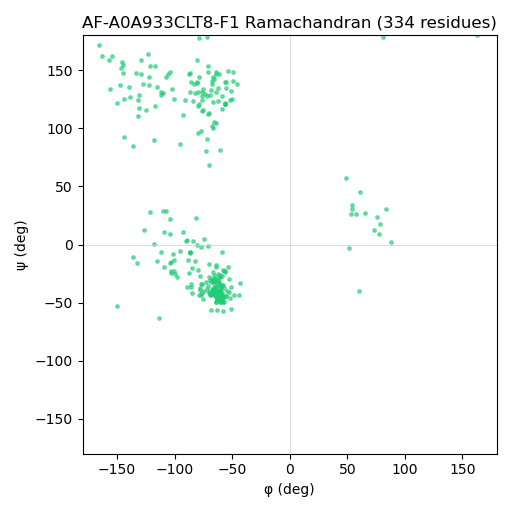 88 ? 0.976 -0.964 5.094 1.00 95.56 88 ALA A C 1
ATOM 692 O O . ALA A 1 88 ? -0.002 -0.636 4.425 1.00 95.56 88 ALA A O 1
ATOM 693 N N . LEU A 1 89 ? 2.108 -0.273 5.103 1.00 95.88 89 LEU A N 1
ATOM 694 C CA . LEU A 1 89 ? 2.459 0.660 4.046 1.00 95.88 89 LEU A CA 1
ATOM 695 C C . LEU A 1 89 ? 3.485 -0.013 3.145 1.00 95.88 89 LEU A C 1
ATOM 697 O O . LEU A 1 89 ? 4.445 -0.606 3.640 1.00 95.88 89 LEU A O 1
ATOM 701 N N . VAL A 1 90 ? 3.281 0.095 1.838 1.00 95.50 90 VAL A N 1
ATOM 702 C CA . VAL A 1 90 ? 4.211 -0.363 0.807 1.00 95.50 90 VAL A CA 1
ATOM 703 C C . VAL A 1 90 ? 4.757 0.870 0.103 1.00 95.50 90 VAL A C 1
ATOM 705 O O . VAL A 1 90 ? 3.994 1.732 -0.330 1.00 95.50 90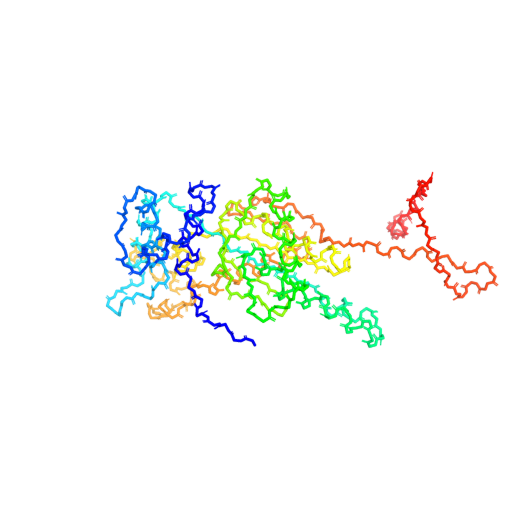 VAL A O 1
ATOM 708 N N . ALA A 1 91 ? 6.079 0.957 0.008 1.00 94.69 91 ALA A N 1
ATOM 709 C CA . ALA A 1 91 ? 6.773 2.029 -0.684 1.00 94.69 91 ALA A CA 1
ATOM 710 C C . ALA A 1 91 ? 7.814 1.428 -1.622 1.00 94.69 91 ALA A C 1
ATOM 712 O O . ALA A 1 91 ? 8.640 0.614 -1.205 1.00 94.69 91 ALA A O 1
ATOM 713 N N . GLY A 1 92 ? 7.811 1.829 -2.885 1.00 92.19 92 GLY A N 1
ATOM 714 C CA . GLY A 1 92 ? 8.728 1.243 -3.850 1.00 92.19 92 GLY A CA 1
ATOM 715 C C . GLY A 1 92 ? 8.843 2.035 -5.129 1.00 92.19 92 GLY A C 1
ATOM 716 O O . GLY A 1 92 ? 8.140 3.020 -5.321 1.00 92.19 92 GLY A O 1
ATOM 717 N N . GLY A 1 93 ? 9.783 1.643 -5.977 1.00 90.94 93 GLY A N 1
ATOM 718 C CA . GLY A 1 93 ? 9.991 2.327 -7.241 1.00 90.94 93 GLY A CA 1
ATOM 719 C C . GLY A 1 93 ? 11.330 2.040 -7.893 1.00 90.94 93 GLY A C 1
ATOM 720 O O . GLY A 1 93 ? 12.175 1.318 -7.344 1.00 90.94 93 GLY A O 1
ATOM 721 N N . ALA A 1 94 ? 11.536 2.658 -9.052 1.00 90.00 94 ALA A N 1
ATOM 722 C CA . ALA A 1 94 ? 12.823 2.655 -9.721 1.00 90.00 94 ALA A CA 1
ATOM 723 C C . ALA A 1 94 ? 13.860 3.440 -8.912 1.00 90.00 94 ALA A C 1
ATOM 725 O O . ALA A 1 94 ? 13.611 4.485 -8.311 1.00 90.00 94 ALA A O 1
ATOM 726 N N . THR A 1 95 ? 15.085 2.945 -8.942 1.00 86.81 95 THR A N 1
ATOM 727 C CA . THR A 1 95 ? 16.268 3.582 -8.381 1.00 86.81 95 THR A CA 1
ATOM 728 C C . THR A 1 95 ? 17.287 3.783 -9.491 1.00 86.81 95 THR A C 1
ATOM 730 O O . THR A 1 95 ? 17.290 3.075 -10.492 1.00 86.81 95 THR A O 1
ATOM 733 N N . LYS A 1 96 ? 18.163 4.783 -9.335 1.00 83.94 96 LYS A N 1
ATOM 734 C CA . LYS A 1 96 ? 19.169 5.125 -10.355 1.00 83.94 96 LYS A CA 1
ATOM 735 C C . LYS A 1 96 ? 18.559 5.381 -11.751 1.00 83.94 96 LYS A C 1
ATOM 737 O O . LYS A 1 96 ? 19.219 5.145 -12.753 1.00 83.94 96 LYS A O 1
ATOM 742 N N . ILE A 1 97 ? 17.350 5.953 -11.815 1.00 85.62 97 ILE A N 1
ATOM 743 C CA . ILE A 1 97 ? 16.609 6.243 -13.064 1.00 85.62 97 ILE A CA 1
ATOM 744 C C . ILE A 1 97 ? 17.481 6.951 -14.107 1.00 85.62 97 ILE A C 1
ATOM 746 O O . ILE A 1 97 ? 17.484 6.576 -15.271 1.00 85.62 97 ILE A O 1
ATOM 750 N N . LYS A 1 98 ? 18.284 7.939 -13.689 1.00 85.81 98 LYS A N 1
ATOM 751 C CA . LYS A 1 98 ? 19.199 8.653 -14.594 1.00 85.81 98 LYS A CA 1
ATOM 752 C C . LYS A 1 98 ? 20.217 7.725 -15.260 1.00 85.81 98 LYS A C 1
ATOM 754 O O . LYS A 1 98 ? 20.538 7.934 -16.418 1.00 85.81 98 LYS A O 1
ATOM 759 N N . GLN A 1 99 ? 20.728 6.729 -14.541 1.00 85.56 99 GLN A N 1
ATOM 760 C CA . GLN A 1 99 ? 21.684 5.774 -15.097 1.00 85.56 99 GLN A CA 1
ATOM 761 C C . GLN A 1 99 ? 21.029 4.896 -16.166 1.00 85.56 99 GLN A C 1
ATOM 763 O O . GLN A 1 99 ? 21.662 4.637 -17.177 1.00 85.56 99 GLN A O 1
ATOM 768 N N . TYR A 1 100 ? 19.773 4.496 -15.958 1.00 87.06 100 TYR A N 1
ATOM 769 C CA . TYR A 1 100 ? 18.997 3.748 -16.947 1.00 87.06 100 TYR A CA 1
ATOM 770 C C . TYR A 1 100 ? 18.663 4.607 -18.176 1.00 87.06 100 TYR A C 1
ATOM 772 O O . TYR A 1 100 ? 19.045 4.286 -19.294 1.00 87.06 100 TYR A O 1
ATOM 780 N N . VAL A 1 101 ? 18.017 5.757 -17.965 1.00 86.94 101 VAL A N 1
ATOM 781 C CA . VAL A 1 101 ? 17.542 6.626 -19.054 1.00 86.94 101 VAL A CA 1
ATOM 782 C C . VAL A 1 101 ? 18.693 7.171 -19.906 1.00 86.94 101 VAL A C 1
ATOM 784 O O . VAL A 1 101 ? 18.540 7.316 -21.115 1.00 86.94 101 VAL A O 1
ATOM 787 N N . PHE A 1 102 ? 19.843 7.468 -19.294 1.00 88.12 102 PHE A N 1
ATOM 788 C CA . PHE A 1 102 ? 21.024 7.999 -19.981 1.00 88.12 102 PHE A CA 1
ATOM 789 C C . PHE A 1 102 ? 22.123 6.955 -20.195 1.00 88.12 102 PHE A C 1
ATOM 791 O O . PHE A 1 102 ? 23.281 7.327 -20.390 1.00 88.12 102 PHE A O 1
ATOM 798 N N . GLU A 1 103 ? 21.789 5.663 -20.173 1.00 85.06 103 GLU A N 1
ATOM 799 C CA . GLU A 1 103 ? 22.738 4.624 -20.584 1.00 85.06 103 GLU A CA 1
ATOM 800 C C . GLU A 1 103 ? 23.169 4.832 -22.047 1.00 85.06 103 GLU A C 1
ATOM 802 O O . GLU A 1 103 ? 24.337 4.658 -22.400 1.00 85.06 103 GLU A O 1
ATOM 807 N N . SER A 1 104 ? 22.238 5.301 -22.883 1.00 85.62 104 SER A N 1
ATOM 808 C CA . SER A 1 104 ? 22.500 5.713 -24.258 1.00 85.62 104 SER A CA 1
ATOM 809 C C . SER A 1 104 ? 22.535 7.230 -24.426 1.00 85.62 104 SER A C 1
ATOM 811 O O . SER A 1 104 ? 21.791 7.978 -23.795 1.00 85.62 104 SER A O 1
ATOM 813 N N . ALA A 1 105 ? 23.360 7.689 -25.369 1.00 87.44 105 ALA A N 1
ATOM 814 C CA . ALA A 1 105 ? 23.385 9.076 -25.826 1.00 87.44 105 ALA A CA 1
ATOM 815 C C . ALA A 1 105 ? 22.371 9.368 -26.954 1.00 87.44 105 ALA A C 1
ATOM 817 O O . ALA A 1 105 ? 22.226 10.520 -27.370 1.00 87.44 105 ALA A O 1
ATOM 818 N N . LYS A 1 106 ? 21.687 8.351 -27.501 1.00 91.38 106 LYS A N 1
ATOM 819 C CA . LYS A 1 106 ? 20.751 8.536 -28.619 1.00 91.38 106 LYS A CA 1
ATOM 820 C C . LYS A 1 106 ? 19.375 8.956 -28.107 1.00 91.38 106 LYS A C 1
ATOM 822 O O . LYS A 1 106 ? 18.725 8.221 -27.373 1.00 91.38 106 LYS A O 1
ATOM 827 N N . LEU A 1 107 ? 18.879 10.101 -28.583 1.00 92.44 107 LEU A N 1
ATOM 828 C CA . LEU A 1 107 ? 17.568 10.637 -28.190 1.00 92.44 107 LEU A CA 1
ATOM 829 C C . LEU A 1 107 ? 16.391 9.654 -28.354 1.00 92.44 107 LEU A C 1
ATOM 831 O O . LEU A 1 107 ? 15.549 9.637 -27.459 1.00 92.44 107 LEU A O 1
ATOM 835 N N . PRO A 1 108 ? 16.286 8.844 -29.430 1.00 92.56 108 PRO A N 1
ATOM 836 C CA . PRO A 1 108 ? 15.213 7.853 -29.530 1.00 92.56 108 PRO A CA 1
ATOM 837 C C . PRO A 1 108 ? 15.255 6.803 -28.413 1.00 92.56 108 PRO A C 1
ATOM 839 O O . PRO A 1 108 ? 14.212 6.467 -27.867 1.00 92.56 108 PRO A O 1
ATOM 842 N N . GLU A 1 109 ? 16.450 6.341 -28.037 1.00 88.62 109 GLU A N 1
ATOM 843 C CA . GLU A 1 109 ? 16.643 5.348 -26.971 1.00 88.62 109 GLU A CA 1
ATOM 844 C C . GLU A 1 109 ? 16.320 5.961 -25.598 1.00 88.62 109 GLU A C 1
ATOM 846 O O . GLU A 1 109 ? 15.577 5.366 -24.826 1.00 88.62 109 GLU A O 1
ATOM 851 N N . ILE A 1 110 ? 16.749 7.205 -25.347 1.00 89.00 110 ILE A N 1
ATOM 852 C CA . ILE A 1 110 ? 16.396 7.970 -24.135 1.00 89.00 110 ILE A CA 1
ATOM 853 C C . ILE A 1 110 ? 14.871 8.131 -24.005 1.00 89.00 110 ILE A C 1
ATOM 855 O O . ILE A 1 110 ? 14.307 7.941 -22.927 1.00 89.00 110 ILE A O 1
ATOM 859 N N . ARG A 1 111 ? 14.185 8.486 -25.102 1.00 90.19 111 ARG A N 1
ATOM 860 C CA . ARG A 1 111 ? 12.720 8.640 -25.118 1.00 90.19 111 ARG A CA 1
ATOM 861 C C . ARG A 1 111 ? 12.010 7.310 -24.883 1.00 90.19 111 ARG A C 1
ATOM 863 O O . ARG A 1 111 ? 11.056 7.283 -24.116 1.00 90.19 111 ARG A O 1
ATOM 870 N N . GLY A 1 112 ? 12.492 6.231 -25.501 1.00 90.75 112 GLY A N 1
ATOM 871 C CA . GLY A 1 112 ? 11.960 4.885 -25.286 1.00 90.75 112 GLY A CA 1
ATOM 872 C C . GLY A 1 112 ? 12.100 4.436 -23.831 1.00 90.75 112 GLY A C 1
ATOM 873 O O . GLY A 1 112 ? 11.117 4.023 -23.226 1.00 90.75 112 GLY A O 1
ATOM 874 N N . ALA A 1 113 ? 13.285 4.609 -23.236 1.00 89.12 113 ALA A N 1
ATOM 875 C CA . ALA A 1 113 ? 13.537 4.275 -21.835 1.00 89.12 113 ALA A CA 1
ATOM 876 C C . ALA A 1 113 ? 12.641 5.073 -20.870 1.00 89.12 113 ALA A C 1
ATOM 878 O O . ALA A 1 113 ? 12.107 4.508 -19.919 1.00 89.12 113 ALA A O 1
ATOM 879 N N . SER A 1 114 ? 12.446 6.373 -21.121 1.00 90.19 114 SER A N 1
ATOM 880 C CA . SER A 1 114 ? 11.526 7.195 -20.324 1.00 90.19 114 SER A CA 1
ATOM 881 C C . SER A 1 114 ? 10.079 6.719 -20.453 1.00 90.19 114 SER A C 1
ATOM 883 O O . SER A 1 114 ? 9.408 6.581 -19.439 1.00 90.19 114 SER A O 1
ATOM 885 N N . SER A 1 115 ? 9.622 6.421 -21.675 1.00 90.44 115 SER A N 1
ATOM 886 C CA . SER A 1 115 ? 8.255 5.944 -21.926 1.00 90.44 115 SER A CA 1
ATOM 887 C C . SER A 1 115 ? 7.972 4.620 -21.216 1.00 90.44 115 SER A C 1
ATOM 889 O O . SER A 1 115 ? 6.919 4.477 -20.613 1.00 90.44 115 SER A O 1
ATOM 891 N N . LEU A 1 116 ? 8.930 3.684 -21.225 1.00 90.44 116 LEU A N 1
ATOM 892 C CA . LEU A 1 116 ? 8.825 2.418 -20.488 1.00 90.44 116 LEU A CA 1
ATOM 893 C C . LEU A 1 116 ? 8.641 2.651 -18.985 1.00 90.44 116 LEU A C 1
ATOM 895 O O . LEU A 1 116 ? 7.813 2.009 -18.349 1.00 90.44 116 LEU A O 1
ATOM 899 N N . LEU A 1 117 ? 9.397 3.584 -18.401 1.00 90.19 117 LEU A N 1
ATOM 900 C CA . LEU A 1 117 ? 9.230 3.916 -16.987 1.00 90.19 117 LEU A CA 1
ATOM 901 C C . LEU A 1 117 ? 7.881 4.579 -16.713 1.00 90.19 117 LEU A C 1
ATOM 903 O O . LEU A 1 117 ? 7.281 4.287 -15.681 1.00 90.19 117 LEU A O 1
ATOM 907 N N . ASP A 1 118 ? 7.410 5.459 -17.593 1.00 89.88 118 ASP A N 1
ATOM 908 C CA . ASP A 1 118 ? 6.105 6.103 -17.438 1.00 89.88 118 ASP A CA 1
ATOM 909 C C . ASP A 1 118 ? 4.971 5.068 -17.499 1.00 89.88 118 ASP A C 1
ATOM 911 O O . ASP A 1 118 ? 4.101 5.090 -16.630 1.00 89.88 118 ASP A O 1
ATOM 915 N N . ASP A 1 119 ? 5.041 4.101 -18.419 1.00 90.06 119 ASP A N 1
ATOM 916 C CA . ASP A 1 119 ? 4.084 2.990 -18.518 1.00 90.06 119 ASP A CA 1
ATOM 917 C C . ASP A 1 119 ? 4.036 2.173 -17.214 1.00 90.06 119 ASP A C 1
ATOM 919 O O . ASP A 1 119 ? 2.963 1.977 -16.632 1.00 90.06 119 ASP A O 1
ATOM 923 N N . ILE A 1 120 ? 5.200 1.777 -16.682 1.00 91.31 120 ILE A N 1
ATOM 924 C CA . ILE A 1 120 ? 5.277 1.043 -15.409 1.00 91.31 120 ILE A CA 1
ATOM 925 C C . ILE A 1 120 ? 4.661 1.869 -14.267 1.00 91.31 120 ILE A C 1
ATOM 927 O O . ILE A 1 120 ? 3.936 1.343 -13.423 1.00 91.31 120 ILE A O 1
ATOM 931 N N . ASN A 1 121 ? 4.947 3.174 -14.212 1.00 89.75 121 ASN A N 1
ATOM 932 C CA . ASN A 1 121 ? 4.552 4.040 -13.098 1.00 89.75 121 ASN A CA 1
ATOM 933 C C . ASN A 1 121 ? 3.093 4.477 -13.111 1.00 89.75 121 ASN A C 1
ATOM 935 O O . ASN A 1 121 ? 2.503 4.632 -12.042 1.00 89.75 121 ASN A O 1
ATOM 939 N N . LEU A 1 122 ? 2.548 4.746 -14.292 1.00 88.56 122 LEU A N 1
ATOM 940 C CA . LEU A 1 122 ? 1.232 5.356 -14.454 1.00 88.56 122 LEU A CA 1
ATOM 941 C C . LEU A 1 122 ? 0.157 4.326 -14.797 1.00 88.56 122 LEU A C 1
ATOM 943 O O . LEU A 1 122 ? -1.017 4.575 -14.524 1.00 88.56 122 LEU A O 1
ATOM 947 N N . VAL A 1 123 ? 0.548 3.173 -15.348 1.00 90.19 123 VAL A N 1
ATOM 948 C CA . VAL A 1 123 ? -0.380 2.125 -15.781 1.00 90.19 123 VAL A CA 1
ATOM 949 C C . VAL A 1 123 ? -0.219 0.879 -14.919 1.00 90.19 123 VAL A C 1
ATOM 951 O O . VAL A 1 123 ? -1.138 0.504 -14.195 1.00 90.19 123 VAL A O 1
ATOM 954 N N . GLU A 1 124 ? 0.949 0.243 -14.946 1.00 92.00 124 GLU A N 1
ATOM 955 C CA . GLU A 1 124 ? 1.110 -1.119 -14.421 1.00 92.00 124 GLU A CA 1
ATOM 956 C C . GLU A 1 124 ? 1.136 -1.189 -12.892 1.00 92.00 124 GLU A C 1
ATOM 958 O O . GLU A 1 124 ? 0.451 -2.003 -12.274 1.00 92.00 124 GLU A O 1
ATOM 963 N N . MET A 1 125 ? 1.916 -0.324 -12.252 1.00 91.50 125 MET A N 1
ATOM 964 C CA . MET A 1 125 ? 2.058 -0.322 -10.802 1.00 91.50 125 MET A CA 1
ATOM 965 C C . MET A 1 125 ? 0.766 0.126 -10.087 1.00 91.50 125 MET A C 1
ATOM 967 O O . MET A 1 125 ? 0.372 -0.547 -9.131 1.00 91.50 125 MET A O 1
ATOM 971 N N . PRO A 1 126 ? 0.038 1.170 -10.542 1.00 91.19 126 PRO A N 1
ATOM 972 C CA . PRO A 1 126 ? -1.304 1.470 -10.039 1.00 91.19 126 PRO A CA 1
ATOM 973 C C . PRO A 1 126 ? -2.319 0.341 -10.291 1.00 91.19 126 PRO A C 1
ATOM 975 O O . PRO A 1 126 ? -3.194 0.107 -9.450 1.00 91.19 126 PRO A O 1
ATOM 978 N N . ALA A 1 127 ? -2.178 -0.420 -11.385 1.00 92.25 127 ALA A N 1
ATOM 979 C CA . ALA A 1 127 ? -3.066 -1.545 -11.681 1.00 92.25 127 ALA A CA 1
ATOM 980 C C . ALA A 1 127 ? -3.029 -2.643 -10.608 1.00 92.25 127 ALA A C 1
ATOM 982 O O . ALA A 1 127 ? -4.059 -3.277 -10.375 1.00 92.25 127 ALA A O 1
ATOM 983 N N . LEU A 1 128 ? -1.913 -2.814 -9.882 1.00 93.31 128 LEU A N 1
ATOM 984 C CA . LEU A 1 128 ? -1.831 -3.722 -8.723 1.00 93.31 128 LEU A CA 1
ATOM 985 C C . LEU A 1 128 ? -2.875 -3.418 -7.636 1.00 93.31 128 LEU A C 1
ATOM 987 O O . LEU A 1 128 ? -3.210 -4.295 -6.844 1.00 93.31 128 LEU A O 1
ATOM 991 N N . PHE A 1 129 ? -3.389 -2.187 -7.606 1.00 92.56 129 PHE A N 1
ATOM 992 C CA . PHE A 1 129 ? -4.386 -1.700 -6.654 1.00 92.56 129 PHE A CA 1
ATOM 993 C C . PHE A 1 129 ? -5.765 -1.483 -7.304 1.00 92.56 129 PHE A C 1
ATOM 995 O O . PHE A 1 129 ? -6.633 -0.862 -6.697 1.00 92.56 129 PHE A O 1
ATOM 1002 N N . CYS A 1 130 ? -5.981 -1.937 -8.546 1.00 85.62 130 CYS A N 1
ATOM 1003 C CA . CYS A 1 130 ? -7.140 -1.561 -9.374 1.00 85.62 130 CYS A CA 1
ATOM 1004 C C . CYS A 1 130 ? -7.310 -0.042 -9.535 1.00 85.62 130 CYS A C 1
ATOM 1006 O O . CYS A 1 130 ? -8.432 0.455 -9.672 1.00 85.62 130 CYS A O 1
ATOM 1008 N N . HIS A 1 131 ? -6.198 0.696 -9.506 1.00 80.19 131 HIS A N 1
ATOM 1009 C CA . HIS A 1 131 ? -6.168 2.128 -9.753 1.00 80.19 131 HIS A CA 1
ATOM 1010 C C . HIS A 1 131 ? -5.895 2.388 -11.229 1.00 80.19 131 HIS A C 1
ATOM 1012 O O . HIS A 1 131 ? -4.805 2.119 -11.723 1.00 80.19 131 HIS A O 1
ATOM 1018 N N . PHE A 1 132 ? -6.902 2.913 -11.926 1.00 78.31 132 PHE A N 1
ATOM 1019 C CA . PHE A 1 132 ? -6.839 3.216 -13.350 1.00 78.31 132 PHE A CA 1
ATOM 1020 C C . PHE A 1 132 ? -7.132 4.696 -13.569 1.00 78.31 132 PHE A C 1
ATOM 1022 O O . PHE A 1 132 ? -8.082 5.231 -12.993 1.00 78.31 132 PHE A O 1
ATOM 1029 N N . SER A 1 133 ? -6.361 5.340 -14.444 1.00 74.19 133 SER A N 1
ATOM 1030 C CA . SER A 1 133 ? -6.758 6.640 -14.982 1.00 74.19 133 SER A CA 1
ATOM 1031 C C . SER A 1 133 ? -7.988 6.466 -15.881 1.00 74.19 133 SER A C 1
ATOM 1033 O O . SER A 1 133 ? -8.089 5.499 -16.640 1.00 74.19 133 SER A O 1
ATOM 1035 N N . SER A 1 134 ? -8.935 7.403 -15.826 1.00 73.19 134 SER A N 1
ATOM 1036 C CA . SER A 1 134 ? -10.063 7.450 -16.771 1.00 73.19 134 SER A CA 1
ATOM 1037 C C . SER A 1 134 ? -9.597 7.571 -18.222 1.00 73.19 134 SER A C 1
ATOM 1039 O O . SER A 1 134 ? -10.283 7.111 -19.138 1.00 73.19 134 SER A O 1
ATOM 1041 N N . ASP A 1 135 ? -8.412 8.151 -18.402 1.00 81.25 135 ASP A N 1
ATOM 1042 C CA . ASP A 1 135 ? -7.852 8.537 -19.690 1.00 81.25 135 ASP A CA 1
ATOM 1043 C C . ASP A 1 135 ? -7.040 7.413 -20.346 1.00 81.25 135 ASP A C 1
ATOM 1045 O O . ASP A 1 135 ? -6.470 7.636 -21.411 1.00 81.25 135 ASP A O 1
ATOM 1049 N N . LEU A 1 136 ? -6.995 6.216 -19.738 1.00 82.69 136 LEU A N 1
ATOM 1050 C CA . LEU A 1 136 ? -6.252 5.091 -20.302 1.00 82.69 136 LEU A CA 1
ATOM 1051 C C . LEU A 1 136 ? -6.842 4.651 -21.645 1.00 82.69 136 LEU A C 1
ATOM 1053 O O . LEU A 1 136 ? -8.054 4.392 -21.753 1.00 82.69 136 LEU A O 1
ATOM 1057 N N . ASP A 1 137 ? -5.968 4.491 -22.633 1.00 89.88 137 ASP A N 1
ATOM 1058 C CA . ASP A 1 137 ? -6.302 3.936 -23.936 1.00 89.88 137 ASP A CA 1
ATOM 1059 C C . ASP A 1 137 ? -6.565 2.414 -23.875 1.00 89.88 137 ASP A C 1
ATOM 1061 O O . ASP A 1 137 ? -6.538 1.774 -22.819 1.00 89.88 137 ASP A O 1
ATOM 1065 N N . GLN A 1 138 ? -6.910 1.810 -25.017 1.00 88.81 138 GLN A N 1
ATOM 1066 C CA . GLN A 1 138 ? -7.246 0.382 -25.064 1.00 88.81 138 GLN A CA 1
ATOM 1067 C C . GLN A 1 138 ? -6.056 -0.534 -24.765 1.00 88.81 138 GLN A C 1
ATOM 1069 O O . GLN A 1 138 ? -6.264 -1.633 -24.252 1.00 88.81 138 GLN A O 1
ATOM 1074 N N . ASP A 1 139 ? -4.838 -0.126 -25.100 1.00 89.00 139 ASP A N 1
ATOM 1075 C CA . ASP A 1 139 ? -3.645 -0.950 -24.934 1.00 89.00 139 ASP A CA 1
ATOM 1076 C C . ASP A 1 139 ? -3.077 -0.809 -23.518 1.00 89.00 139 ASP A C 1
ATOM 1078 O O . ASP A 1 139 ? -2.684 -1.805 -22.911 1.00 89.00 139 ASP A O 1
ATOM 1082 N N . GLU A 1 140 ? -3.138 0.383 -22.927 1.00 90.12 140 GLU A N 1
ATOM 1083 C CA . GLU A 1 140 ? -2.866 0.609 -21.506 1.00 90.12 140 GLU A CA 1
ATOM 1084 C C . GLU A 1 140 ? -3.817 -0.193 -20.608 1.00 90.12 140 GLU A C 1
ATOM 1086 O O . GLU A 1 140 ? -3.374 -0.842 -19.660 1.00 90.12 140 GLU A O 1
ATOM 1091 N N . ARG A 1 141 ? -5.117 -0.239 -20.934 1.00 89.50 141 ARG A N 1
ATOM 1092 C CA . ARG A 1 141 ? -6.087 -1.063 -20.189 1.00 89.50 141 ARG A CA 1
ATOM 1093 C C . ARG A 1 141 ? -5.749 -2.549 -20.237 1.00 89.50 141 ARG A C 1
ATOM 1095 O O . ARG A 1 141 ? -5.780 -3.206 -19.200 1.00 89.50 141 ARG A O 1
ATOM 1102 N N . LYS A 1 142 ? -5.385 -3.078 -21.411 1.00 91.12 142 LYS A N 1
ATOM 1103 C CA . LYS A 1 142 ? -4.978 -4.488 -21.549 1.00 91.12 142 LYS A CA 1
ATOM 1104 C C . LYS A 1 142 ? -3.750 -4.802 -20.701 1.00 91.12 142 LYS A C 1
ATOM 1106 O O . LYS A 1 142 ? -3.741 -5.826 -20.024 1.00 91.12 142 LYS A O 1
ATOM 1111 N N . ARG A 1 143 ? -2.744 -3.920 -20.714 1.00 90.38 143 ARG A N 1
ATOM 1112 C CA . ARG A 1 143 ? -1.534 -4.065 -19.887 1.00 90.38 143 ARG A CA 1
ATOM 1113 C C . ARG A 1 143 ? -1.878 -4.079 -18.401 1.00 90.38 143 ARG A C 1
ATOM 1115 O O . ARG A 1 143 ? -1.454 -4.971 -17.673 1.00 90.38 143 ARG A O 1
ATOM 1122 N N . ALA A 1 144 ? -2.721 -3.151 -17.961 1.00 91.25 144 ALA A N 1
ATOM 1123 C CA . ALA A 1 144 ? -3.165 -3.082 -16.576 1.00 91.25 144 ALA A CA 1
ATOM 1124 C C . ALA A 1 144 ? -3.922 -4.358 -16.133 1.00 91.25 144 ALA A C 1
ATOM 1126 O O . ALA A 1 144 ? -3.645 -4.914 -15.068 1.00 91.25 144 ALA A O 1
ATOM 1127 N N . GLU A 1 145 ? -4.828 -4.875 -16.968 1.00 91.44 145 GLU A N 1
ATOM 1128 C CA . GLU A 1 145 ? -5.530 -6.147 -16.728 1.00 91.44 145 GLU A CA 1
ATOM 1129 C C . GLU A 1 145 ? -4.580 -7.357 -16.707 1.00 91.44 145 GLU A C 1
ATOM 1131 O O . GLU A 1 145 ? -4.773 -8.297 -15.930 1.00 91.44 145 GLU A O 1
ATOM 1136 N N . GLU A 1 146 ? -3.548 -7.355 -17.552 1.00 92.56 146 GLU A N 1
ATOM 1137 C CA . GLU A 1 146 ? -2.527 -8.402 -17.586 1.00 92.56 146 GLU A CA 1
ATOM 1138 C C . GLU A 1 146 ? -1.706 -8.432 -16.296 1.00 92.56 146 GLU A C 1
ATOM 1140 O O . GLU A 1 146 ? -1.514 -9.506 -15.722 1.00 92.56 146 GLU A O 1
ATOM 1145 N N . VAL A 1 147 ? -1.301 -7.268 -15.784 1.00 92.50 147 VAL A N 1
ATOM 1146 C CA . VAL A 1 147 ? -0.594 -7.152 -14.501 1.00 92.50 147 VAL A CA 1
ATOM 1147 C C . VAL A 1 147 ? -1.435 -7.712 -13.357 1.00 92.50 147 VAL A C 1
ATOM 1149 O O . VAL A 1 147 ? -0.931 -8.486 -12.543 1.00 92.50 147 VAL A O 1
ATOM 1152 N N . GLN A 1 148 ? -2.731 -7.398 -13.319 1.00 91.44 148 GLN A N 1
ATOM 1153 C CA . GLN A 1 148 ? -3.639 -7.927 -12.297 1.00 91.44 148 GLN A CA 1
ATOM 1154 C C . GLN A 1 148 ? -3.780 -9.443 -12.365 1.00 91.44 148 GLN A C 1
ATOM 1156 O O . GLN A 1 148 ? -3.709 -10.125 -11.340 1.00 91.44 148 GLN A O 1
ATOM 1161 N N . ARG A 1 149 ? -3.960 -9.977 -13.576 1.00 91.69 149 ARG A N 1
ATOM 1162 C CA . ARG A 1 149 ? -4.057 -11.420 -13.801 1.00 91.69 149 ARG A CA 1
ATOM 1163 C C . ARG A 1 149 ? -2.775 -12.120 -13.365 1.00 91.69 149 ARG A C 1
ATOM 1165 O O . ARG A 1 149 ? -2.830 -13.077 -12.600 1.00 91.69 149 ARG A O 1
ATOM 1172 N N . ARG A 1 150 ? -1.622 -11.591 -13.776 1.00 92.25 150 ARG A N 1
ATOM 1173 C CA . ARG A 1 150 ? -0.306 -12.129 -13.429 1.00 92.25 150 ARG A CA 1
ATOM 1174 C C . ARG A 1 150 ? -0.052 -12.098 -11.925 1.00 92.25 150 ARG A C 1
ATOM 1176 O O . ARG A 1 150 ? 0.454 -13.079 -11.380 1.00 92.25 150 ARG A O 1
ATOM 1183 N N . PHE A 1 151 ? -0.411 -11.003 -11.255 1.00 92.94 151 PHE A N 1
ATOM 1184 C CA . PHE A 1 151 ? -0.315 -10.901 -9.802 1.00 92.94 151 PHE A CA 1
ATOM 1185 C C . PHE A 1 151 ? -1.162 -11.984 -9.124 1.00 92.94 151 PHE A C 1
ATOM 1187 O O . PHE A 1 151 ? -0.649 -12.732 -8.288 1.00 92.94 151 PHE A O 1
ATOM 1194 N N . ALA A 1 152 ? -2.424 -12.133 -9.540 1.00 91.19 152 ALA A N 1
ATOM 1195 C CA . ALA A 1 152 ? -3.306 -13.170 -9.018 1.00 91.19 152 ALA A CA 1
ATOM 1196 C C . ALA A 1 152 ? -2.735 -14.579 -9.252 1.00 91.19 152 ALA A C 1
ATOM 1198 O O . ALA A 1 152 ? -2.691 -15.380 -8.319 1.00 91.19 152 ALA A O 1
ATOM 1199 N N . ASP A 1 153 ? -2.217 -14.871 -10.443 1.00 91.38 153 ASP A N 1
ATOM 1200 C CA . ASP A 1 153 ? -1.632 -16.175 -10.769 1.00 91.38 153 ASP A CA 1
ATOM 1201 C C . ASP A 1 153 ? -0.396 -16.486 -9.904 1.00 91.38 153 ASP A C 1
ATOM 1203 O O . ASP A 1 153 ? -0.287 -17.571 -9.323 1.00 91.38 153 ASP A O 1
ATOM 1207 N N . ARG A 1 154 ? 0.518 -15.519 -9.741 1.00 88.25 154 ARG A N 1
ATOM 1208 C CA . ARG A 1 154 ? 1.742 -15.672 -8.927 1.00 88.25 154 ARG A CA 1
ATOM 1209 C C . ARG A 1 154 ? 1.447 -15.793 -7.434 1.00 88.25 154 ARG A C 1
ATOM 1211 O O . ARG A 1 154 ? 2.160 -16.503 -6.721 1.00 88.25 154 ARG A O 1
ATOM 1218 N N . HIS A 1 155 ? 0.392 -15.134 -6.963 1.00 88.88 155 HIS A N 1
ATOM 1219 C CA . HIS A 1 155 ? 0.048 -15.046 -5.546 1.00 88.88 155 HIS A CA 1
ATOM 1220 C C . HIS A 1 155 ? -1.215 -15.841 -5.171 1.00 88.88 155 HIS A C 1
ATOM 1222 O O . HIS A 1 155 ? -1.870 -15.546 -4.176 1.00 88.88 155 HIS A O 1
ATOM 1228 N N . LYS A 1 156 ? -1.511 -16.929 -5.900 1.00 87.06 156 LYS A N 1
ATOM 1229 C CA . LYS A 1 156 ? -2.553 -17.928 -5.563 1.00 87.06 156 LYS A CA 1
ATOM 1230 C C . LYS A 1 156 ? -3.976 -17.354 -5.492 1.00 87.06 156 LYS A C 1
ATOM 1232 O O . LYS A 1 156 ? -4.727 -17.649 -4.563 1.00 87.06 156 LYS A O 1
ATOM 1237 N N . GLY A 1 157 ? -4.344 -16.536 -6.468 1.00 82.06 157 GLY A N 1
ATOM 1238 C CA . GLY A 1 157 ? -5.651 -15.887 -6.561 1.00 82.06 157 GLY A CA 1
ATOM 1239 C C . GLY A 1 157 ? -5.820 -14.686 -5.629 1.00 82.06 157 GLY A C 1
ATOM 1240 O O . GLY A 1 157 ? -6.929 -14.178 -5.497 1.00 82.06 157 GLY A O 1
ATOM 1241 N N . GLN A 1 158 ? -4.750 -14.234 -4.970 1.00 84.25 158 GLN A N 1
ATOM 1242 C CA . GLN A 1 158 ? -4.764 -12.990 -4.210 1.00 84.25 158 GLN A CA 1
ATOM 1243 C C . GLN A 1 158 ? -4.890 -11.791 -5.150 1.00 84.25 158 GLN A C 1
ATOM 1245 O O . GLN A 1 158 ? -4.166 -11.686 -6.135 1.00 84.25 158 GLN A O 1
ATOM 1250 N N . SER A 1 159 ? -5.782 -10.865 -4.823 1.00 88.00 159 SER A N 1
ATOM 1251 C CA . SER A 1 159 ? -5.977 -9.635 -5.584 1.00 88.00 159 SER A CA 1
ATOM 1252 C C . SER A 1 159 ? -6.346 -8.493 -4.650 1.00 88.00 159 SER A C 1
ATOM 1254 O O . SER A 1 159 ? -6.835 -8.707 -3.540 1.00 88.00 159 SER A O 1
ATOM 1256 N N . LEU A 1 160 ? -6.089 -7.270 -5.097 1.00 89.69 160 LEU A N 1
ATOM 1257 C CA . LEU A 1 160 ? -6.447 -6.061 -4.378 1.00 89.69 160 LEU A CA 1
ATOM 1258 C C . LEU A 1 160 ? -7.282 -5.181 -5.300 1.00 89.69 160 LEU A C 1
ATOM 1260 O O . LEU A 1 160 ? -6.781 -4.718 -6.317 1.00 89.69 160 LEU A O 1
ATOM 1264 N N . ASP A 1 161 ? -8.544 -4.942 -4.947 1.00 90.19 161 ASP A N 1
ATOM 1265 C CA . ASP A 1 161 ? -9.472 -4.176 -5.780 1.00 90.19 161 ASP A CA 1
ATOM 1266 C C . ASP A 1 161 ? -9.780 -2.779 -5.225 1.00 90.19 161 ASP A C 1
ATOM 1268 O O . ASP A 1 161 ? -10.847 -2.227 -5.485 1.00 90.19 161 ASP A O 1
ATOM 1272 N N . CYS A 1 162 ? -8.838 -2.179 -4.492 1.00 91.69 162 CYS A N 1
ATOM 1273 C CA . CYS A 1 162 ? -9.025 -0.914 -3.781 1.00 91.69 162 CYS A CA 1
ATOM 1274 C C . CYS A 1 162 ? -8.087 0.201 -4.297 1.00 91.69 162 CYS A C 1
ATOM 1276 O O . CYS A 1 162 ? -6.989 0.371 -3.757 1.00 91.69 162 CYS A O 1
ATOM 1278 N N . PRO A 1 163 ? -8.507 1.000 -5.298 1.00 91.69 163 PRO A N 1
ATOM 1279 C CA . PRO A 1 163 ? -7.723 2.119 -5.818 1.00 91.69 163 PRO A CA 1
ATOM 1280 C C . PRO A 1 163 ? -7.460 3.213 -4.787 1.00 91.69 163 PRO A C 1
ATOM 1282 O O . PRO A 1 163 ? -6.475 3.935 -4.915 1.00 91.69 163 PRO A O 1
ATOM 1285 N N . GLU A 1 164 ? -8.317 3.337 -3.769 1.00 92.88 164 GLU A N 1
ATOM 1286 C CA . GLU A 1 164 ? -8.142 4.275 -2.658 1.00 92.88 164 GLU A CA 1
ATOM 1287 C C . GLU A 1 164 ? -6.903 3.970 -1.801 1.00 92.88 164 GLU A C 1
ATOM 1289 O O . GLU A 1 164 ? -6.436 4.837 -1.064 1.00 92.88 164 GLU A O 1
ATOM 1294 N N . CYS A 1 165 ? -6.348 2.757 -1.895 1.00 94.31 165 CYS A N 1
ATOM 1295 C CA . CYS A 1 165 ? -5.119 2.396 -1.197 1.00 94.31 165 CYS A CA 1
ATOM 1296 C C . CYS A 1 165 ? -3.887 3.150 -1.708 1.00 94.31 165 CYS A C 1
ATOM 1298 O O . CYS A 1 165 ? -2.918 3.280 -0.961 1.00 94.31 165 CYS A O 1
ATOM 1300 N N . VAL A 1 166 ? -3.896 3.651 -2.946 1.00 93.50 166 VAL A N 1
ATOM 1301 C CA . VAL A 1 166 ? -2.769 4.408 -3.500 1.00 93.50 166 VAL A CA 1
ATOM 1302 C C . VAL A 1 166 ? -2.769 5.819 -2.910 1.00 93.50 166 VAL A C 1
ATOM 1304 O O . VAL A 1 166 ? -3.672 6.611 -3.162 1.00 93.50 166 VAL A O 1
ATOM 1307 N N . ILE A 1 167 ? -1.735 6.144 -2.132 1.00 91.75 167 ILE A N 1
ATOM 1308 C CA . ILE A 1 167 ? -1.548 7.478 -1.539 1.00 91.75 167 ILE A CA 1
ATOM 1309 C C . ILE A 1 167 ? -0.858 8.393 -2.550 1.00 91.75 167 ILE A C 1
ATOM 1311 O O . ILE A 1 167 ? -1.206 9.563 -2.695 1.00 91.75 167 ILE A O 1
ATOM 1315 N N . TYR A 1 168 ? 0.138 7.850 -3.246 1.00 89.19 168 TYR A N 1
ATOM 1316 C CA . TYR A 1 168 ? 0.924 8.552 -4.248 1.00 89.19 168 TYR A CA 1
ATOM 1317 C C . TYR A 1 168 ? 1.519 7.540 -5.226 1.00 89.19 168 TYR A C 1
ATOM 1319 O O . TYR A 1 168 ? 2.082 6.542 -4.790 1.00 89.19 168 TYR A O 1
ATOM 1327 N N . ALA A 1 169 ? 1.434 7.810 -6.527 1.00 87.19 169 ALA A N 1
ATOM 1328 C CA . ALA A 1 169 ? 2.104 7.040 -7.574 1.00 87.19 169 ALA A CA 1
ATOM 1329 C C . ALA A 1 169 ? 2.555 8.002 -8.681 1.00 87.19 169 ALA A C 1
ATOM 1331 O O . ALA A 1 169 ? 1.765 8.373 -9.548 1.00 87.19 169 ALA A O 1
ATOM 1332 N N . ASN A 1 170 ? 3.790 8.501 -8.594 1.00 80.56 170 ASN A N 1
ATOM 1333 C CA . ASN A 1 170 ? 4.365 9.399 -9.600 1.00 80.56 170 ASN A CA 1
ATOM 1334 C C . ASN A 1 170 ? 5.902 9.464 -9.473 1.00 80.56 170 ASN A C 1
ATOM 1336 O O . ASN A 1 170 ? 6.480 9.138 -8.435 1.00 80.56 170 ASN A O 1
ATOM 1340 N N . GLY A 1 171 ? 6.586 9.927 -10.520 1.00 79.75 171 GLY A N 1
ATOM 1341 C CA . GLY A 1 171 ? 8.019 10.234 -10.483 1.00 79.75 171 GLY A CA 1
ATOM 1342 C C . GLY A 1 171 ? 8.924 9.022 -10.253 1.00 79.75 171 GLY A C 1
ATOM 1343 O O . GLY A 1 171 ? 10.010 9.178 -9.698 1.00 79.75 171 GLY A O 1
ATOM 1344 N N . GLY A 1 172 ? 8.484 7.825 -10.646 1.00 83.56 172 GLY A N 1
ATOM 1345 C CA . GLY A 1 172 ? 9.238 6.595 -10.412 1.00 83.56 172 GLY A CA 1
ATOM 1346 C C . GLY A 1 172 ? 8.958 5.916 -9.077 1.00 83.56 172 GLY A C 1
ATOM 1347 O O . GLY A 1 172 ? 9.623 4.924 -8.786 1.00 83.56 172 GLY A O 1
ATOM 1348 N N . GLU A 1 173 ? 8.042 6.441 -8.255 1.00 89.81 173 GLU A N 1
ATOM 1349 C CA . GLU A 1 173 ? 7.775 5.933 -6.909 1.00 89.81 173 GLU A CA 1
ATOM 1350 C C . GLU A 1 173 ? 6.279 5.768 -6.619 1.00 89.81 173 GLU A C 1
ATOM 1352 O O . GLU A 1 173 ? 5.447 6.560 -7.063 1.00 89.81 173 GLU A O 1
ATOM 1357 N N . ILE A 1 174 ? 5.960 4.760 -5.806 1.00 92.62 174 ILE A N 1
ATOM 1358 C CA . ILE A 1 174 ? 4.641 4.525 -5.225 1.00 92.62 174 ILE A CA 1
ATOM 1359 C C . ILE A 1 174 ? 4.723 4.495 -3.698 1.00 92.62 174 ILE A C 1
ATOM 1361 O O . ILE A 1 174 ? 5.682 3.977 -3.119 1.00 92.62 174 ILE A O 1
ATOM 1365 N N . LEU A 1 175 ? 3.684 5.020 -3.057 1.00 94.81 175 LEU A N 1
ATOM 1366 C CA . LEU A 1 175 ? 3.367 4.846 -1.648 1.00 94.81 175 LEU A CA 1
ATOM 1367 C C . LEU A 1 175 ? 1.886 4.466 -1.542 1.00 94.81 175 LEU A C 1
ATOM 1369 O O . LEU A 1 175 ? 1.021 5.189 -2.040 1.00 94.81 175 LEU A O 1
ATOM 1373 N N . ALA A 1 176 ? 1.592 3.344 -0.893 1.00 95.69 176 ALA A N 1
ATOM 1374 C CA . ALA A 1 176 ? 0.232 2.831 -0.778 1.00 95.69 176 ALA A CA 1
ATOM 1375 C C . ALA A 1 176 ? -0.016 2.112 0.553 1.00 95.69 176 ALA A C 1
ATOM 1377 O O . ALA A 1 176 ? 0.896 1.523 1.140 1.00 95.69 176 ALA A O 1
ATOM 1378 N N . PHE A 1 177 ? -1.269 2.125 1.004 1.00 96.69 177 PHE A N 1
ATOM 1379 C CA . PHE A 1 177 ? -1.765 1.195 2.013 1.00 96.69 177 PHE A CA 1
ATOM 1380 C C . PHE A 1 177 ? -1.886 -0.211 1.422 1.00 96.69 177 PHE A C 1
ATOM 1382 O O . PHE A 1 177 ? -2.190 -0.387 0.244 1.00 96.69 177 PHE A O 1
ATOM 1389 N N . ALA A 1 178 ? -1.685 -1.228 2.250 1.00 96.44 178 ALA A N 1
ATOM 1390 C CA . ALA A 1 178 ? -1.887 -2.616 1.876 1.00 96.44 178 ALA A CA 1
ATOM 1391 C C . ALA A 1 178 ? -2.425 -3.433 3.058 1.00 96.44 178 ALA A C 1
ATOM 1393 O O . ALA A 1 178 ? -2.030 -3.191 4.207 1.00 96.44 178 ALA A O 1
ATOM 1394 N N . PRO A 1 179 ? -3.254 -4.462 2.797 1.00 96.62 179 PRO A N 1
ATOM 1395 C CA . PRO A 1 179 ? -3.483 -5.513 3.776 1.00 96.62 179 PRO A CA 1
ATOM 1396 C C . PRO A 1 179 ? -2.136 -6.114 4.182 1.00 96.62 179 PRO A C 1
ATOM 1398 O O . PRO A 1 179 ? -1.294 -6.413 3.328 1.00 96.62 179 PRO A O 1
ATOM 1401 N N . ASN A 1 180 ? -1.922 -6.314 5.477 1.00 94.81 180 ASN A N 1
ATOM 1402 C CA . ASN A 1 180 ? -0.669 -6.834 6.005 1.00 94.81 180 ASN A CA 1
ATOM 1403 C C . ASN A 1 180 ? -0.324 -8.205 5.401 1.00 94.81 180 ASN A C 1
ATOM 1405 O O . ASN A 1 180 ? 0.839 -8.485 5.121 1.00 94.81 180 ASN A O 1
ATOM 1409 N N . CYS A 1 181 ? -1.324 -9.050 5.126 1.00 92.88 181 CYS A N 1
ATOM 1410 C CA . CYS A 1 181 ? -1.091 -10.341 4.477 1.00 92.88 181 CYS A CA 1
ATOM 1411 C C . CYS A 1 181 ? -0.673 -10.258 2.997 1.00 92.88 181 CYS A C 1
ATOM 1413 O O . CYS A 1 181 ? -0.150 -11.245 2.481 1.00 92.88 181 CYS A O 1
ATOM 1415 N N . LEU A 1 182 ? -0.872 -9.114 2.329 1.00 94.25 182 LEU A N 1
ATOM 1416 C CA . LEU A 1 182 ? -0.519 -8.885 0.920 1.00 94.25 182 LEU A CA 1
ATOM 1417 C C . LEU A 1 182 ? 0.745 -8.040 0.737 1.00 94.25 182 LEU A C 1
ATOM 1419 O O . LEU A 1 182 ? 1.306 -8.006 -0.353 1.00 94.25 182 LEU A O 1
ATOM 1423 N N . ALA A 1 183 ? 1.193 -7.349 1.783 1.00 93.81 183 ALA A N 1
ATOM 1424 C CA . ALA A 1 183 ? 2.234 -6.328 1.701 1.00 93.81 183 ALA A CA 1
ATOM 1425 C C . ALA A 1 183 ? 3.540 -6.824 1.063 1.00 93.81 183 ALA A C 1
ATOM 1427 O O . ALA A 1 183 ? 4.103 -6.165 0.189 1.00 93.81 183 ALA A O 1
ATOM 1428 N N . GLN A 1 184 ? 3.991 -8.018 1.457 1.00 91.50 184 GLN A N 1
ATOM 1429 C CA . GLN A 1 184 ? 5.184 -8.642 0.885 1.00 91.50 184 GLN A CA 1
ATOM 1430 C C . GLN A 1 184 ? 4.992 -8.986 -0.598 1.00 91.50 184 GLN A C 1
ATOM 1432 O O . GLN A 1 184 ? 5.884 -8.709 -1.394 1.00 91.50 184 GLN A O 1
ATOM 1437 N N . ALA A 1 185 ? 3.834 -9.541 -0.970 1.00 92.88 185 ALA A N 1
ATOM 1438 C CA . ALA A 1 185 ? 3.516 -9.875 -2.357 1.00 92.88 185 ALA A CA 1
ATOM 1439 C C . ALA A 1 185 ? 3.506 -8.626 -3.247 1.00 92.88 185 ALA A C 1
ATOM 1441 O O . ALA A 1 185 ? 4.105 -8.628 -4.316 1.00 92.88 185 ALA A O 1
ATOM 1442 N N . LEU A 1 186 ? 2.900 -7.535 -2.771 1.00 95.00 186 LEU A N 1
ATOM 1443 C CA . LEU A 1 186 ? 2.888 -6.256 -3.482 1.00 95.00 186 LEU A CA 1
ATOM 1444 C C . LEU A 1 186 ? 4.299 -5.684 -3.647 1.00 95.00 186 LEU A C 1
ATOM 1446 O O . LEU A 1 186 ? 4.657 -5.258 -4.739 1.00 95.00 186 LEU A O 1
ATOM 1450 N N . ALA A 1 187 ? 5.124 -5.705 -2.595 1.00 93.31 187 ALA A N 1
ATOM 1451 C CA . ALA A 1 187 ? 6.510 -5.250 -2.694 1.00 93.31 187 ALA A CA 1
ATOM 1452 C C . ALA A 1 187 ? 7.325 -6.093 -3.694 1.00 93.31 187 ALA A C 1
ATOM 1454 O O . ALA A 1 187 ? 8.098 -5.544 -4.478 1.00 93.31 187 ALA A O 1
ATOM 1455 N N . ASP A 1 188 ? 7.148 -7.415 -3.692 1.00 90.81 188 ASP A N 1
ATOM 1456 C CA . ASP A 1 188 ? 7.817 -8.302 -4.647 1.00 90.81 188 ASP A CA 1
ATOM 1457 C C . ASP A 1 188 ? 7.351 -8.052 -6.089 1.00 90.81 188 ASP A C 1
ATOM 1459 O O . ASP A 1 188 ? 8.185 -8.030 -6.994 1.00 90.81 188 ASP A O 1
ATOM 1463 N N . GLU A 1 189 ? 6.055 -7.819 -6.313 1.00 92.94 189 GLU A N 1
ATOM 1464 C CA . GLU A 1 189 ? 5.524 -7.550 -7.653 1.00 92.94 189 GLU A CA 1
ATOM 1465 C C . GLU A 1 189 ? 5.940 -6.167 -8.178 1.00 92.94 189 GLU A C 1
ATOM 1467 O O . GLU A 1 189 ? 6.265 -6.042 -9.357 1.00 92.94 189 GLU A O 1
ATOM 1472 N N . ILE A 1 190 ? 6.031 -5.144 -7.316 1.00 92.81 190 ILE A N 1
ATOM 1473 C CA . ILE A 1 190 ? 6.588 -3.833 -7.694 1.00 92.81 190 ILE A CA 1
ATOM 1474 C C . ILE A 1 190 ? 8.034 -3.993 -8.181 1.00 92.81 190 ILE A C 1
ATOM 1476 O O . ILE A 1 190 ? 8.401 -3.446 -9.218 1.00 92.81 190 ILE A O 1
ATOM 1480 N N . GLU A 1 191 ? 8.872 -4.748 -7.463 1.00 91.06 191 GLU A N 1
ATOM 1481 C CA . GLU A 1 191 ? 10.252 -4.997 -7.906 1.00 91.06 191 GLU A CA 1
ATOM 1482 C C . GLU A 1 191 ? 10.291 -5.801 -9.216 1.00 91.06 191 GLU A C 1
ATOM 1484 O O . GLU A 1 191 ? 11.102 -5.509 -10.102 1.00 91.06 191 GLU A O 1
ATOM 1489 N N . PHE A 1 192 ? 9.396 -6.783 -9.351 1.00 89.69 192 PHE A N 1
ATOM 1490 C CA . PHE A 1 192 ? 9.282 -7.642 -10.525 1.00 89.69 192 PHE A CA 1
ATOM 1491 C C . PHE A 1 192 ? 8.899 -6.869 -11.790 1.00 89.69 192 PHE A C 1
ATOM 1493 O O . PHE A 1 192 ? 9.558 -7.065 -12.808 1.00 89.69 192 PHE A O 1
ATOM 1500 N N . LEU A 1 193 ? 7.912 -5.969 -11.718 1.00 91.06 193 LEU A N 1
ATOM 1501 C CA . LEU A 1 193 ? 7.479 -5.120 -12.835 1.00 91.06 193 LEU A CA 1
ATOM 1502 C C . LEU A 1 193 ? 8.663 -4.400 -13.481 1.00 91.06 193 LEU A C 1
ATOM 1504 O O . LEU A 1 193 ? 8.965 -4.600 -14.653 1.00 91.06 193 LEU A O 1
ATOM 1508 N N . TYR A 1 194 ? 9.425 -3.662 -12.676 1.00 89.75 194 TYR A N 1
ATOM 1509 C CA . TYR A 1 194 ? 10.623 -2.987 -13.165 1.00 89.75 194 TYR A CA 1
ATOM 1510 C C . TYR A 1 194 ? 11.667 -3.953 -13.723 1.00 89.75 194 TYR A C 1
ATOM 1512 O O . TYR A 1 194 ? 12.287 -3.662 -14.742 1.00 89.75 194 TYR A O 1
ATOM 1520 N N . THR A 1 195 ? 11.866 -5.099 -13.071 1.00 86.81 195 THR A N 1
ATOM 1521 C CA . THR A 1 195 ? 12.878 -6.077 -13.491 1.00 86.81 195 THR A CA 1
ATOM 1522 C C . THR A 1 195 ? 12.561 -6.669 -14.861 1.00 86.81 195 THR A C 1
ATOM 1524 O O . THR A 1 195 ? 13.473 -6.853 -15.661 1.00 86.81 195 THR A O 1
ATOM 1527 N N . VAL A 1 196 ? 11.296 -6.986 -15.136 1.00 85.19 196 VAL A N 1
ATOM 1528 C CA . VAL A 1 196 ? 10.894 -7.625 -16.396 1.00 85.19 196 VAL A CA 1
ATOM 1529 C C . VAL A 1 196 ? 10.821 -6.620 -17.535 1.00 85.19 196 VAL A C 1
ATOM 1531 O O . VAL A 1 196 ? 11.342 -6.905 -18.608 1.00 85.19 196 VAL A O 1
ATOM 1534 N N . GLU A 1 197 ? 10.249 -5.442 -17.293 1.00 84.81 197 GLU A N 1
ATOM 1535 C CA . GLU A 1 197 ? 10.033 -4.454 -18.354 1.00 84.81 197 GLU A CA 1
ATOM 1536 C C . GLU A 1 197 ? 11.315 -3.715 -18.748 1.00 84.81 197 GLU A C 1
ATOM 1538 O O . GLU A 1 197 ? 11.516 -3.367 -19.910 1.00 84.81 197 GLU A O 1
ATOM 1543 N N . THR A 1 198 ? 12.214 -3.470 -17.789 1.00 84.50 198 THR A N 1
ATOM 1544 C CA . THR A 1 198 ? 13.433 -2.689 -18.059 1.00 84.50 198 THR A CA 1
ATOM 1545 C C . THR A 1 198 ? 14.689 -3.536 -18.187 1.00 84.50 198 THR A C 1
ATOM 1547 O O . THR A 1 198 ? 15.651 -3.061 -18.784 1.00 84.50 198 THR A O 1
ATOM 1550 N N . LEU A 1 199 ? 14.712 -4.749 -17.614 1.00 77.94 199 LEU A N 1
ATOM 1551 C CA . LEU A 1 199 ? 15.865 -5.659 -17.462 1.00 77.94 199 LEU A CA 1
ATOM 1552 C C . LEU A 1 199 ? 17.048 -5.089 -16.651 1.00 77.94 199 LEU A C 1
ATOM 1554 O O . LEU A 1 199 ? 17.659 -5.778 -15.840 1.00 77.94 199 LEU A O 1
ATOM 1558 N N . ILE A 1 200 ? 17.380 -3.820 -16.826 1.00 75.69 200 ILE A N 1
ATOM 1559 C CA . ILE A 1 200 ? 18.577 -3.182 -16.280 1.00 75.69 200 ILE A CA 1
ATOM 1560 C C . ILE A 1 200 ? 18.262 -2.079 -15.266 1.00 75.69 200 ILE A C 1
ATOM 1562 O O . ILE A 1 200 ? 19.168 -1.650 -14.548 1.00 75.69 200 ILE A O 1
ATOM 1566 N N . ALA A 1 201 ? 17.017 -1.591 -15.176 1.00 80.69 201 ALA A N 1
ATOM 1567 C CA . ALA A 1 201 ? 16.687 -0.595 -14.166 1.00 80.69 201 ALA A CA 1
ATOM 1568 C C . ALA A 1 201 ? 16.568 -1.267 -12.797 1.00 80.69 201 ALA A C 1
ATOM 1570 O O . ALA A 1 201 ? 15.775 -2.181 -12.575 1.00 80.69 201 ALA A O 1
ATOM 1571 N N . ASN A 1 202 ? 17.343 -0.765 -11.840 1.00 82.56 202 ASN A N 1
ATOM 1572 C CA . ASN A 1 202 ? 17.278 -1.254 -10.473 1.00 82.56 202 ASN A CA 1
ATOM 1573 C C . ASN A 1 202 ? 16.000 -0.744 -9.813 1.00 82.56 202 ASN A C 1
ATOM 1575 O O . ASN A 1 202 ? 15.789 0.465 -9.748 1.00 82.56 202 ASN A O 1
ATOM 1579 N N . SER A 1 203 ? 15.218 -1.618 -9.200 1.00 89.75 203 SER A N 1
ATOM 1580 C CA . SER A 1 203 ? 14.067 -1.238 -8.382 1.00 89.75 203 SER A CA 1
ATOM 1581 C C . SER A 1 203 ? 14.252 -1.669 -6.935 1.00 89.75 203 SER A C 1
ATOM 1583 O O . SER A 1 203 ? 15.005 -2.593 -6.619 1.00 89.75 203 SER A O 1
ATOM 1585 N N . VAL A 1 204 ? 13.592 -0.947 -6.034 1.00 90.94 204 VAL A N 1
ATOM 1586 C CA . VAL A 1 204 ? 13.526 -1.305 -4.619 1.00 90.94 204 VAL A CA 1
ATOM 1587 C C . VAL A 1 204 ? 12.117 -1.052 -4.127 1.00 90.94 204 VAL A C 1
ATOM 1589 O O . VAL A 1 204 ? 11.623 0.069 -4.244 1.00 90.94 204 VAL A O 1
ATOM 1592 N N . ALA A 1 205 ? 11.514 -2.063 -3.511 1.00 92.69 205 ALA A N 1
ATOM 1593 C CA . ALA A 1 205 ? 10.277 -1.929 -2.763 1.00 92.69 205 ALA A CA 1
ATOM 1594 C C . ALA A 1 205 ? 10.425 -2.507 -1.355 1.00 92.69 205 ALA A C 1
ATOM 1596 O O . ALA A 1 205 ? 11.031 -3.560 -1.126 1.00 92.69 205 ALA A O 1
ATOM 1597 N N . VAL A 1 206 ? 9.862 -1.785 -0.399 1.00 92.25 206 VAL A N 1
ATOM 1598 C CA . VAL A 1 206 ? 9.817 -2.127 1.017 1.00 92.25 206 VAL A CA 1
ATOM 1599 C C . VAL A 1 206 ? 8.388 -2.026 1.510 1.00 92.25 206 VAL A C 1
ATOM 1601 O O . VAL A 1 206 ? 7.549 -1.342 0.924 1.00 92.25 206 VAL A O 1
ATOM 1604 N N . TRP A 1 207 ? 8.117 -2.704 2.611 1.00 93.69 207 TRP A N 1
ATOM 1605 C CA . TRP A 1 207 ? 6.852 -2.586 3.300 1.00 93.69 207 TRP A CA 1
ATOM 1606 C C . TRP A 1 207 ? 7.082 -2.701 4.796 1.00 93.69 207 TRP A C 1
ATOM 1608 O O . TRP A 1 207 ? 8.042 -3.336 5.236 1.00 93.69 207 TRP A O 1
ATOM 1618 N N . ARG A 1 208 ? 6.174 -2.115 5.570 1.00 91.12 208 ARG A N 1
ATOM 1619 C CA . ARG A 1 208 ? 6.183 -2.237 7.022 1.00 91.12 208 ARG A CA 1
ATOM 1620 C C . ARG A 1 208 ? 4.760 -2.216 7.570 1.00 91.12 208 ARG A C 1
ATOM 1622 O O . ARG A 1 208 ? 3.961 -1.400 7.107 1.00 91.12 208 ARG A O 1
ATOM 1629 N N . PRO A 1 209 ? 4.430 -3.089 8.536 1.00 92.31 209 PRO A N 1
ATOM 1630 C CA . PRO A 1 209 ? 3.148 -3.047 9.211 1.00 92.31 209 PRO A CA 1
ATOM 1631 C C . PRO A 1 209 ? 3.137 -1.980 10.305 1.00 92.31 209 PRO A C 1
ATOM 1633 O O . PRO A 1 209 ? 4.088 -1.860 11.076 1.00 92.31 209 PRO A O 1
ATOM 1636 N N . PHE A 1 210 ? 2.023 -1.266 10.402 1.00 91.12 210 PHE A N 1
ATOM 1637 C CA . PHE A 1 210 ? 1.747 -0.238 11.396 1.00 91.12 210 PHE A CA 1
ATOM 1638 C C . PHE A 1 210 ? 0.396 -0.496 12.060 1.00 91.12 210 PHE A C 1
ATOM 1640 O O . PHE A 1 210 ? -0.545 -0.996 11.444 1.00 91.12 210 PHE A O 1
ATOM 1647 N N . ARG A 1 211 ? 0.287 -0.158 13.336 1.00 90.56 211 ARG A N 1
ATOM 1648 C CA . ARG A 1 211 ? -0.966 -0.154 14.092 1.00 90.56 211 ARG A CA 1
ATOM 1649 C C . ARG A 1 211 ? -1.754 1.113 13.798 1.00 90.56 211 ARG A C 1
ATOM 1651 O O . ARG A 1 211 ? -1.187 2.144 13.448 1.00 90.56 211 ARG A O 1
ATOM 1658 N N . LEU A 1 212 ? -3.059 1.074 14.054 1.00 89.75 212 LEU A N 1
ATOM 1659 C CA . LEU A 1 212 ? -3.928 2.249 13.901 1.00 89.75 212 LEU A CA 1
ATOM 1660 C C . LEU A 1 212 ? -3.465 3.452 14.731 1.00 89.75 212 LEU A C 1
ATOM 1662 O O . LEU A 1 212 ? -3.498 4.582 14.260 1.00 89.75 212 LEU A O 1
ATOM 1666 N N . VAL A 1 213 ? -2.965 3.205 15.939 1.00 85.75 213 VAL A N 1
ATOM 1667 C CA . VAL A 1 213 ? -2.406 4.256 16.798 1.00 85.75 213 VAL A CA 1
ATOM 1668 C C . VAL A 1 213 ? -1.111 4.860 16.229 1.00 85.75 213 VAL A C 1
ATOM 1670 O O . VAL A 1 213 ? -0.855 6.039 16.436 1.00 85.75 213 VAL A O 1
ATOM 1673 N N . GLU A 1 214 ? -0.317 4.097 15.469 1.00 85.94 214 GLU A N 1
ATOM 1674 C CA . GLU A 1 214 ? 0.893 4.600 14.796 1.00 85.94 214 GLU A CA 1
ATOM 1675 C C . GLU A 1 214 ? 0.527 5.407 13.546 1.00 85.94 214 GLU A C 1
ATOM 1677 O O . GLU A 1 214 ? 1.175 6.406 13.257 1.00 85.94 214 GLU A O 1
ATOM 1682 N N . LEU A 1 215 ? -0.545 5.030 12.835 1.00 87.50 215 LEU A N 1
ATOM 1683 C CA . LEU A 1 215 ? -1.100 5.840 11.742 1.00 87.50 215 LEU A CA 1
ATOM 1684 C C . LEU A 1 215 ? -1.554 7.221 12.233 1.00 87.50 215 LEU A C 1
ATOM 1686 O O . LEU A 1 215 ? -1.299 8.214 11.557 1.00 87.50 215 LEU A O 1
ATOM 1690 N N . ALA A 1 216 ? -2.170 7.274 13.416 1.00 84.06 216 ALA A N 1
ATOM 1691 C CA . ALA A 1 216 ? -2.645 8.511 14.027 1.00 84.06 216 ALA A CA 1
ATOM 1692 C C . ALA A 1 216 ? -1.524 9.342 14.677 1.00 84.06 216 ALA A C 1
ATOM 1694 O O . ALA A 1 216 ? -1.547 10.566 14.600 1.00 84.06 216 ALA A O 1
ATOM 1695 N N . GLY A 1 217 ? -0.554 8.690 15.331 1.00 75.75 217 GLY A N 1
ATOM 1696 C CA . GLY A 1 217 ? 0.428 9.338 16.215 1.00 75.75 217 GLY A CA 1
ATOM 1697 C C . GLY A 1 217 ? 1.901 9.234 15.800 1.00 75.75 217 GLY A C 1
ATOM 1698 O O . GLY A 1 217 ? 2.758 9.726 16.529 1.00 75.75 217 GLY A O 1
ATOM 1699 N N . GLY A 1 218 ? 2.226 8.589 14.676 1.00 77.50 218 GLY A N 1
ATOM 1700 C CA . GLY A 1 218 ? 3.605 8.365 14.220 1.00 77.50 218 GLY A CA 1
ATOM 1701 C C . GLY A 1 218 ? 4.315 7.183 14.898 1.00 77.50 218 GLY A C 1
ATOM 1702 O O . GLY A 1 218 ? 3.756 6.506 15.766 1.00 77.50 218 GLY A O 1
ATOM 1703 N N . VAL A 1 219 ? 5.566 6.912 14.491 1.00 62.34 219 VAL A N 1
ATOM 1704 C CA . VAL A 1 219 ? 6.360 5.757 14.980 1.00 62.34 219 VAL A CA 1
ATOM 1705 C C . VAL A 1 219 ? 6.688 5.907 16.471 1.00 62.34 219 VAL A C 1
ATOM 1707 O O . VAL A 1 219 ? 6.735 4.918 17.202 1.00 62.34 219 VAL A O 1
ATOM 1710 N N . GLU A 1 220 ? 6.876 7.142 16.940 1.00 59.31 220 GLU A N 1
ATOM 1711 C CA . GLU A 1 220 ? 7.227 7.450 18.334 1.00 59.31 220 GLU A CA 1
ATOM 1712 C C . GLU A 1 220 ? 6.003 7.624 19.252 1.00 59.31 220 GLU A C 1
ATOM 1714 O O . GLU A 1 220 ? 6.143 7.572 20.477 1.00 59.31 220 GLU A O 1
ATOM 1719 N N . GLY A 1 221 ? 4.790 7.755 18.695 1.00 52.16 221 GLY A N 1
ATOM 1720 C CA . GLY A 1 221 ? 3.550 7.977 19.456 1.00 52.16 221 GLY A CA 1
ATOM 1721 C C . GLY A 1 221 ? 3.241 6.885 20.492 1.00 52.16 221 GLY A C 1
ATOM 1722 O O . GLY A 1 221 ? 2.546 7.123 21.484 1.00 52.16 221 GLY A O 1
ATOM 1723 N N . LEU A 1 222 ? 3.810 5.688 20.319 1.00 48.28 222 LEU A N 1
ATOM 1724 C CA . LEU A 1 222 ? 3.655 4.581 21.258 1.00 48.28 222 LEU A CA 1
ATOM 1725 C C . LEU A 1 222 ? 4.638 4.585 22.424 1.00 48.28 222 LEU A C 1
ATOM 1727 O O . LEU A 1 222 ? 4.266 4.179 23.529 1.00 48.28 222 LEU A O 1
ATOM 1731 N N . GLU A 1 223 ? 5.870 5.051 22.207 1.00 50.81 223 GLU A N 1
ATOM 1732 C CA . GLU A 1 223 ? 6.786 5.292 23.320 1.00 50.81 223 GLU A CA 1
ATOM 1733 C C . GLU A 1 223 ? 6.281 6.476 24.137 1.00 50.81 223 GLU A C 1
ATOM 1735 O O . GLU A 1 223 ? 6.139 6.341 25.351 1.00 50.81 223 GLU A O 1
ATOM 1740 N N . VAL A 1 224 ? 5.845 7.556 23.478 1.00 48.47 224 VAL A N 1
ATOM 1741 C CA . VAL A 1 224 ? 5.171 8.715 24.091 1.00 48.47 224 VAL A CA 1
ATOM 1742 C C . VAL A 1 224 ? 4.097 8.285 25.110 1.00 48.47 224 VAL A C 1
ATOM 1744 O O . VAL A 1 224 ? 4.093 8.774 26.240 1.00 48.47 224 VAL A O 1
ATOM 1747 N N . ARG A 1 225 ? 3.263 7.278 24.808 1.00 45.47 225 ARG A N 1
ATOM 1748 C CA . ARG A 1 225 ? 2.235 6.756 25.739 1.00 45.47 225 ARG A CA 1
ATOM 1749 C C . ARG A 1 225 ? 2.750 5.931 26.921 1.00 45.47 225 ARG A C 1
ATOM 1751 O O . ARG A 1 225 ? 2.166 6.013 28.006 1.00 45.47 225 ARG A O 1
ATOM 1758 N N . ARG A 1 226 ? 3.849 5.179 26.774 1.00 48.66 226 ARG A N 1
ATOM 1759 C CA . ARG A 1 226 ? 4.499 4.518 27.928 1.00 48.66 226 ARG A CA 1
ATOM 1760 C C . ARG A 1 226 ? 4.972 5.535 28.973 1.00 48.66 226 ARG A C 1
ATOM 1762 O O . ARG A 1 226 ? 5.041 5.196 30.153 1.00 48.66 226 ARG A O 1
ATOM 1769 N N . TRP A 1 227 ? 5.252 6.767 28.551 1.00 46.59 227 TRP A N 1
ATOM 1770 C CA . TRP A 1 227 ? 5.740 7.846 29.409 1.00 46.59 227 TRP A CA 1
ATOM 1771 C C . TRP A 1 227 ? 4.634 8.815 29.877 1.00 46.59 227 TRP A C 1
ATOM 1773 O O . TRP A 1 227 ? 4.741 9.347 30.979 1.00 46.59 227 TRP A O 1
ATOM 1783 N N . LEU A 1 228 ? 3.549 9.003 29.110 1.00 46.47 228 LEU A N 1
ATOM 1784 C CA . LEU A 1 228 ? 2.433 9.911 29.452 1.00 46.47 228 LEU A CA 1
ATOM 1785 C C . LEU A 1 228 ? 1.560 9.445 30.629 1.00 46.47 228 LEU A C 1
ATOM 1787 O O . LEU A 1 228 ? 1.024 10.280 31.350 1.00 46.47 228 LEU A O 1
ATOM 1791 N N . THR A 1 229 ? 1.454 8.138 30.886 1.00 48.34 229 THR A N 1
ATOM 1792 C CA . THR A 1 229 ? 0.668 7.590 32.017 1.00 48.34 229 THR A CA 1
ATOM 1793 C C . THR A 1 229 ? 1.300 7.844 33.395 1.00 48.34 229 THR A C 1
ATOM 1795 O O . THR A 1 229 ? 0.740 7.471 34.426 1.00 48.34 229 THR A O 1
ATOM 1798 N N . ARG A 1 230 ? 2.469 8.494 33.453 1.00 51.53 230 ARG A N 1
ATOM 1799 C CA . ARG A 1 230 ? 3.123 8.914 34.697 1.00 51.53 230 ARG A CA 1
ATOM 1800 C C . ARG A 1 230 ? 3.546 10.379 34.584 1.00 51.53 230 ARG A C 1
ATOM 1802 O O . ARG A 1 230 ? 4.536 10.674 33.924 1.00 51.53 230 ARG A O 1
ATOM 1809 N N . GLU A 1 231 ? 2.886 11.270 35.330 1.00 50.94 231 GLU A N 1
ATOM 1810 C CA . GLU A 1 231 ? 3.173 12.722 35.419 1.00 50.94 231 GLU A CA 1
ATOM 1811 C C . GLU A 1 231 ? 4.678 13.055 35.530 1.00 50.94 231 GLU A C 1
ATOM 1813 O O . GLU A 1 231 ? 5.168 14.049 35.002 1.00 50.94 231 GLU A O 1
ATOM 1818 N N . LYS A 1 232 ? 5.440 12.168 36.184 1.00 47.69 232 LYS A N 1
ATOM 1819 C CA . LYS A 1 232 ? 6.889 12.279 36.397 1.00 47.69 232 LYS A CA 1
ATOM 1820 C C . LYS A 1 232 ? 7.744 12.243 35.123 1.00 47.69 232 LYS A C 1
ATOM 1822 O O . LYS A 1 232 ? 8.894 12.661 35.190 1.00 47.69 232 LYS A O 1
ATOM 1827 N N . TYR A 1 233 ? 7.229 11.734 34.004 1.00 50.00 233 TYR A N 1
ATOM 1828 C CA . TYR A 1 233 ? 8.018 11.491 32.790 1.00 50.00 233 TYR A CA 1
ATOM 1829 C C . TYR A 1 233 ? 7.669 12.403 31.611 1.00 50.00 233 TYR A C 1
ATOM 1831 O O . TYR A 1 233 ? 8.430 12.431 30.644 1.00 50.00 233 TYR A O 1
ATOM 1839 N N . LYS A 1 234 ? 6.619 13.233 31.722 1.00 52.28 234 LYS A N 1
ATOM 1840 C CA . LYS A 1 234 ? 6.328 14.301 30.747 1.00 52.28 234 LYS A CA 1
ATOM 1841 C C . LYS A 1 234 ? 7.554 15.188 30.499 1.00 52.28 234 LYS A C 1
ATOM 1843 O O . LYS A 1 234 ? 7.923 15.423 29.357 1.00 52.28 234 LYS A O 1
ATOM 1848 N N . GLN A 1 235 ? 8.249 15.613 31.559 1.00 51.97 235 GLN A N 1
ATOM 1849 C CA . GLN A 1 235 ? 9.436 16.477 31.444 1.00 51.97 235 GLN A CA 1
ATOM 1850 C C . GLN A 1 235 ? 10.630 15.799 30.747 1.00 51.97 235 GLN A C 1
ATOM 1852 O O . GLN A 1 235 ? 11.404 16.473 30.071 1.00 51.97 235 GLN A O 1
ATOM 1857 N N . SER A 1 236 ? 10.786 14.479 30.888 1.00 50.41 236 SER A N 1
ATOM 1858 C CA . SER A 1 236 ? 11.832 13.716 30.192 1.00 50.41 236 SER A CA 1
ATOM 1859 C C . SER A 1 236 ? 11.509 13.534 28.709 1.00 50.41 236 SER A C 1
ATOM 1861 O O . SER A 1 236 ? 12.395 13.702 27.878 1.00 50.41 236 SER A O 1
ATOM 1863 N N . LEU A 1 237 ? 10.237 13.285 28.384 1.00 50.06 237 LEU A N 1
ATOM 1864 C CA . LEU A 1 237 ? 9.739 13.165 27.014 1.00 50.06 237 LEU A CA 1
ATOM 1865 C C . LEU A 1 237 ? 9.910 14.473 26.226 1.00 50.06 237 LEU A C 1
ATOM 1867 O O . LEU A 1 237 ? 10.457 14.465 25.125 1.00 50.06 237 LEU A O 1
ATOM 1871 N N . PHE A 1 238 ? 9.519 15.605 26.824 1.00 54.47 238 PHE A N 1
ATOM 1872 C CA . PHE A 1 238 ? 9.764 16.942 26.274 1.00 54.47 238 PHE A CA 1
ATOM 1873 C C . PHE A 1 238 ? 11.255 17.160 25.978 1.00 54.47 238 PHE A C 1
ATOM 1875 O O . PHE A 1 238 ? 11.637 17.662 24.924 1.00 54.47 238 PHE A O 1
ATOM 1882 N N . ARG A 1 239 ? 12.136 16.682 26.860 1.00 49.72 239 ARG A N 1
ATOM 1883 C CA . ARG A 1 239 ? 13.585 16.826 26.697 1.00 49.72 239 ARG A CA 1
ATOM 1884 C C . ARG A 1 239 ? 14.176 15.954 25.581 1.00 49.72 239 ARG A C 1
ATOM 1886 O O . ARG A 1 239 ? 15.083 16.420 24.895 1.00 49.72 239 ARG A O 1
ATOM 1893 N N . GLU A 1 240 ? 13.695 14.725 25.398 1.00 50.38 240 GLU A N 1
ATOM 1894 C CA . GLU A 1 240 ? 14.176 13.794 24.359 1.00 50.38 240 GLU A CA 1
ATOM 1895 C C . GLU A 1 240 ? 13.640 14.144 22.968 1.00 50.38 240 GLU A C 1
ATOM 1897 O O . GLU A 1 240 ? 14.412 14.214 22.012 1.00 50.38 240 GLU A O 1
ATOM 1902 N N . LEU A 1 241 ? 12.348 14.472 22.873 1.00 50.12 241 LEU A N 1
ATOM 1903 C CA . LEU A 1 241 ? 11.714 14.926 21.632 1.00 50.12 241 LEU A CA 1
ATOM 1904 C C . LEU A 1 241 ? 12.039 16.391 21.295 1.00 50.12 241 LEU A C 1
ATOM 1906 O O . LEU A 1 241 ? 11.609 16.893 20.260 1.00 50.12 241 LEU A O 1
ATOM 1910 N N . LYS A 1 242 ? 12.807 17.074 22.160 1.00 54.53 242 LYS A N 1
ATOM 1911 C CA . LYS A 1 242 ? 13.103 18.518 22.110 1.00 54.53 242 LYS A CA 1
ATOM 1912 C C . LYS A 1 242 ? 11.850 19.392 22.038 1.00 54.53 242 LYS A C 1
ATOM 1914 O O . LYS A 1 242 ? 11.913 20.507 21.529 1.00 54.53 242 LYS A O 1
ATOM 1919 N N . LEU A 1 243 ? 10.747 18.878 22.561 1.00 58.91 243 LEU A N 1
ATOM 1920 C CA . LEU A 1 243 ? 9.486 19.580 22.639 1.00 58.91 243 LEU A CA 1
ATOM 1921 C C . LEU A 1 243 ? 9.496 20.472 23.892 1.00 58.91 243 LEU A C 1
ATOM 1923 O O . LEU A 1 243 ? 9.965 20.067 24.955 1.00 58.91 243 LEU A O 1
ATOM 1927 N N . GLN A 1 244 ? 8.991 21.693 23.791 1.00 53.91 244 GLN A N 1
ATOM 1928 C CA . GLN A 1 244 ? 8.910 22.658 24.890 1.00 53.91 244 GLN A CA 1
ATOM 1929 C C . GLN A 1 244 ? 7.502 22.778 25.475 1.00 53.91 244 GLN A C 1
ATOM 1931 O O . GLN A 1 244 ? 7.339 23.327 26.565 1.00 53.91 244 GLN A O 1
ATOM 1936 N N . SER A 1 245 ? 6.482 22.274 24.776 1.00 59.09 245 SER A N 1
ATOM 1937 C CA . SER A 1 245 ? 5.091 22.340 25.228 1.00 59.09 245 SER A CA 1
ATOM 1938 C C . SER A 1 245 ? 4.222 21.258 24.590 1.00 59.09 245 SER A C 1
ATOM 1940 O O . SER A 1 245 ? 4.551 20.769 23.510 1.00 59.09 245 SER A O 1
ATOM 1942 N N . ASP A 1 246 ? 3.088 20.932 25.223 1.00 55.88 246 ASP A N 1
ATOM 1943 C CA . ASP A 1 246 ? 2.055 20.048 24.649 1.00 55.88 246 ASP A CA 1
ATOM 1944 C C . ASP A 1 246 ? 1.623 20.530 23.245 1.00 55.88 246 ASP A C 1
ATOM 1946 O O . ASP A 1 246 ? 1.365 19.725 22.359 1.00 55.88 246 ASP A O 1
ATOM 1950 N N . LYS A 1 247 ? 1.694 21.843 22.991 1.00 58.19 247 LYS A N 1
ATOM 1951 C CA . LYS A 1 247 ? 1.376 22.462 21.700 1.00 58.19 247 LYS A CA 1
ATOM 1952 C C . LYS A 1 247 ? 2.301 22.022 20.555 1.00 58.19 247 LYS A C 1
ATOM 1954 O O . LYS A 1 247 ? 1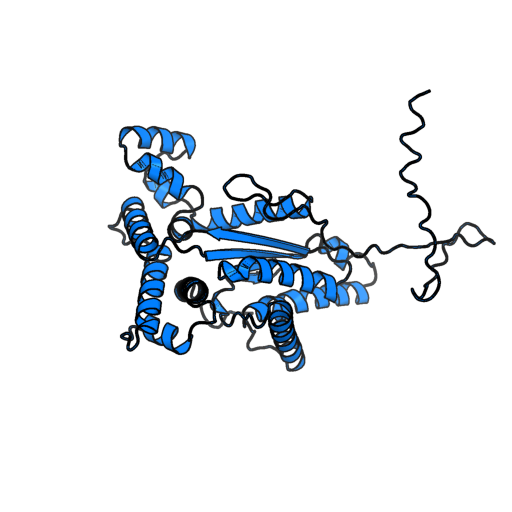.862 21.929 19.420 1.00 58.19 247 LYS A O 1
ATOM 1959 N N . GLU A 1 248 ? 3.569 21.721 20.838 1.00 57.72 248 GLU A N 1
ATOM 1960 C CA . GLU A 1 248 ? 4.503 21.220 19.817 1.00 57.72 248 GLU A CA 1
ATOM 1961 C C . GLU A 1 248 ? 4.307 19.719 19.536 1.00 57.72 248 GLU A C 1
ATOM 1963 O O . GLU A 1 248 ? 4.679 19.235 18.467 1.00 57.72 248 GLU A O 1
ATOM 1968 N N . LEU A 1 249 ? 3.717 18.976 20.483 1.00 58.16 249 LEU A N 1
ATOM 1969 C CA . LEU A 1 249 ? 3.273 17.600 20.253 1.00 58.16 249 LEU A CA 1
ATOM 1970 C C . LEU A 1 249 ? 2.061 17.589 19.311 1.00 58.16 249 LEU A C 1
ATOM 1972 O O . LEU A 1 249 ? 2.028 16.782 18.386 1.00 58.16 249 LEU A O 1
ATOM 1976 N N . ASP A 1 250 ? 1.134 18.530 19.506 1.00 54.47 250 ASP A N 1
ATOM 1977 C CA . ASP A 1 250 ? -0.030 18.736 18.637 1.00 54.47 250 ASP A CA 1
ATOM 1978 C C . ASP A 1 250 ? 0.369 19.209 17.219 1.00 54.47 250 ASP A C 1
ATOM 1980 O O . ASP A 1 250 ? -0.324 18.931 16.245 1.00 54.47 250 ASP A O 1
ATOM 1984 N N . GLU A 1 251 ? 1.519 19.879 17.072 1.00 58.06 251 GLU A N 1
ATOM 1985 C CA . GLU A 1 251 ? 2.072 20.326 15.781 1.00 58.06 251 GLU A CA 1
ATOM 1986 C C . GLU A 1 251 ? 2.932 19.256 15.064 1.00 58.06 251 GLU A C 1
ATOM 1988 O O . GLU A 1 251 ? 3.368 19.459 13.920 1.00 58.06 251 GLU A O 1
ATOM 1993 N N . LYS A 1 252 ? 3.210 18.108 15.703 1.00 59.38 252 LYS A N 1
ATOM 1994 C CA . LYS A 1 252 ? 4.118 17.083 15.163 1.00 59.38 252 LYS A CA 1
ATOM 1995 C C . LYS A 1 252 ? 3.438 16.280 14.044 1.00 59.38 252 LYS A C 1
ATOM 1997 O O . LYS A 1 252 ? 2.324 15.786 14.167 1.00 59.38 252 LYS A O 1
ATOM 2002 N N . LYS A 1 253 ? 4.132 16.119 12.911 1.00 55.31 253 LYS A N 1
ATOM 2003 C CA . LYS A 1 253 ? 3.607 15.434 11.714 1.00 55.31 253 LYS A CA 1
ATOM 2004 C C . LYS A 1 253 ? 3.632 13.906 11.872 1.00 55.31 253 LYS A C 1
ATOM 2006 O O . LYS A 1 253 ? 4.643 13.281 11.567 1.00 55.31 253 LYS A O 1
ATOM 2011 N N . CYS A 1 254 ? 2.504 13.304 12.243 1.00 72.75 254 CYS A N 1
ATOM 2012 C CA . CYS A 1 254 ? 2.378 11.872 12.551 1.00 72.75 254 CYS A CA 1
ATOM 2013 C C . CYS A 1 254 ? 2.663 10.930 11.360 1.00 72.75 254 CYS A C 1
ATOM 2015 O O . CYS A 1 254 ? 3.564 10.094 11.418 1.00 72.75 254 CYS A O 1
ATOM 2017 N N . PHE A 1 255 ? 1.954 11.088 10.234 1.00 82.56 255 PHE A N 1
ATOM 2018 C CA . PHE A 1 255 ? 2.103 10.188 9.076 1.00 82.56 255 PHE A CA 1
ATOM 2019 C C . PHE A 1 255 ? 3.459 10.340 8.358 1.00 82.56 255 PHE A C 1
ATOM 2021 O O . PHE A 1 255 ? 4.008 9.379 7.813 1.00 82.56 255 PHE A O 1
ATOM 2028 N N . GLY A 1 256 ? 4.034 11.547 8.388 1.00 83.56 256 GLY A N 1
ATOM 2029 C CA . GLY A 1 256 ? 5.327 11.840 7.765 1.00 83.56 256 GLY A CA 1
ATOM 2030 C C . GLY A 1 256 ? 6.479 11.022 8.357 1.00 83.56 256 GLY A C 1
ATOM 2031 O O . GLY A 1 256 ? 7.381 10.625 7.621 1.00 83.56 256 GLY A O 1
ATOM 2032 N N . GLU A 1 257 ? 6.426 10.706 9.654 1.00 82.50 257 GLU A N 1
ATOM 2033 C CA . GLU A 1 257 ? 7.407 9.833 10.310 1.00 82.50 257 GLU A CA 1
ATOM 2034 C C . GLU A 1 257 ? 7.343 8.396 9.780 1.00 82.50 257 GLU A C 1
ATOM 2036 O O . GLU A 1 257 ? 8.382 7.773 9.549 1.00 82.50 257 GLU A O 1
ATOM 2041 N N . LEU A 1 258 ? 6.135 7.881 9.522 1.00 87.00 258 LEU A N 1
ATOM 2042 C CA . LEU A 1 258 ? 5.958 6.544 8.951 1.00 87.00 258 LEU A CA 1
ATOM 2043 C C . LEU A 1 258 ? 6.571 6.477 7.547 1.00 87.00 258 LEU A C 1
ATOM 2045 O O . LEU A 1 258 ? 7.369 5.585 7.255 1.00 87.00 258 LEU A O 1
ATOM 2049 N N . ALA A 1 259 ? 6.268 7.466 6.701 1.00 87.75 259 ALA A N 1
ATOM 2050 C CA . ALA A 1 259 ? 6.827 7.571 5.355 1.00 87.75 259 ALA A CA 1
ATOM 2051 C C . ALA A 1 259 ? 8.361 7.736 5.368 1.00 87.75 259 ALA A C 1
ATOM 2053 O O . ALA A 1 259 ? 9.068 7.114 4.568 1.0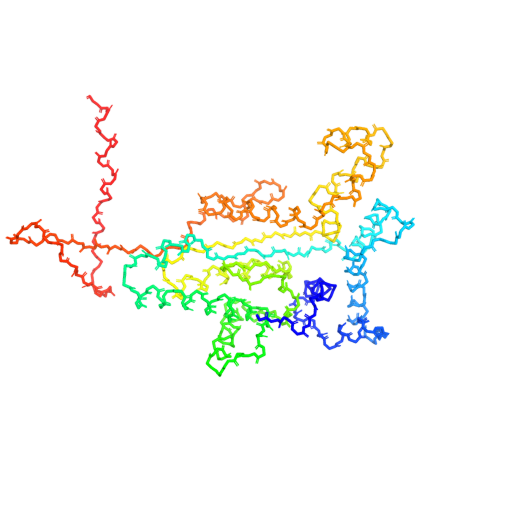0 87.75 259 ALA A O 1
ATOM 2054 N N . ALA A 1 260 ? 8.899 8.522 6.306 1.00 85.56 260 ALA A N 1
ATOM 2055 C CA . ALA A 1 260 ? 10.340 8.674 6.493 1.00 85.56 260 ALA A CA 1
ATOM 2056 C C . ALA A 1 260 ? 11.003 7.353 6.920 1.00 85.56 260 ALA A C 1
ATOM 2058 O O . ALA A 1 260 ? 12.074 7.012 6.411 1.00 85.56 260 ALA A O 1
ATOM 2059 N N . SER A 1 261 ? 10.352 6.576 7.793 1.00 85.12 261 SER A N 1
ATOM 2060 C CA . SER A 1 261 ? 10.856 5.267 8.224 1.00 85.12 261 SER A CA 1
AT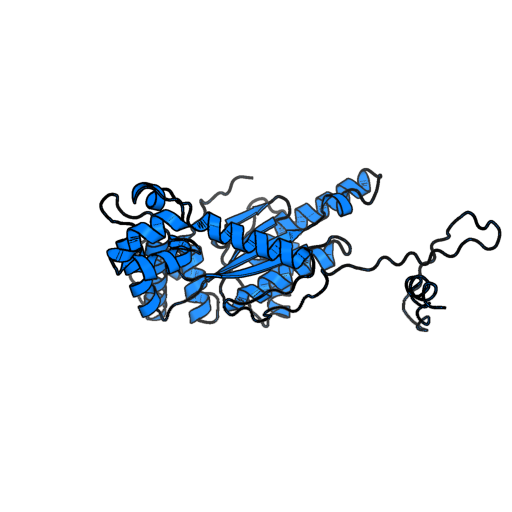OM 2061 C C . SER A 1 261 ? 10.963 4.274 7.058 1.00 85.12 261 SER A C 1
ATOM 2063 O O . SER A 1 261 ? 12.011 3.652 6.877 1.00 85.12 261 SER A O 1
ATOM 2065 N N . LEU A 1 262 ? 9.947 4.214 6.188 1.00 88.31 262 LEU A N 1
ATOM 2066 C CA . LEU A 1 262 ? 9.972 3.403 4.963 1.00 88.31 262 LEU A CA 1
ATOM 2067 C C . LEU A 1 262 ? 11.048 3.877 3.990 1.00 88.31 262 LEU A C 1
ATOM 2069 O O . LEU A 1 262 ? 11.747 3.069 3.385 1.00 88.31 262 LEU A O 1
ATOM 2073 N N . THR A 1 263 ? 11.219 5.191 3.854 1.00 87.12 263 THR A N 1
ATOM 2074 C CA . THR A 1 263 ? 12.256 5.770 2.992 1.00 87.12 263 THR A CA 1
ATOM 2075 C C . THR A 1 263 ? 13.654 5.341 3.449 1.00 87.12 263 THR A C 1
ATOM 2077 O O . THR A 1 263 ? 14.490 4.954 2.629 1.00 87.12 263 THR A O 1
ATOM 2080 N N . LEU A 1 264 ? 13.905 5.334 4.762 1.00 85.38 264 LEU A N 1
ATOM 2081 C CA . LEU A 1 264 ? 15.160 4.846 5.331 1.00 85.38 264 LEU A CA 1
ATOM 2082 C C . LEU A 1 264 ? 15.364 3.346 5.067 1.00 85.38 264 LEU A C 1
ATOM 2084 O O . LEU A 1 264 ? 16.461 2.932 4.687 1.00 85.38 264 LEU A O 1
ATOM 2088 N N . GLU A 1 265 ? 14.320 2.531 5.228 1.00 83.94 265 GLU A N 1
ATOM 2089 C CA . GLU A 1 265 ? 14.369 1.097 4.919 1.00 83.94 265 GLU A CA 1
ATOM 2090 C C . GLU A 1 265 ? 14.642 0.836 3.434 1.00 83.94 265 GLU A C 1
ATOM 2092 O O . GLU A 1 265 ? 15.469 -0.014 3.096 1.00 83.94 265 GLU A O 1
ATOM 2097 N N . LYS A 1 266 ? 14.033 1.618 2.539 1.00 86.94 266 LYS A N 1
ATOM 2098 C CA . LYS A 1 266 ? 14.289 1.578 1.096 1.00 86.94 266 LYS A CA 1
ATOM 2099 C C . LYS A 1 266 ? 15.748 1.905 0.771 1.00 86.94 266 LYS A C 1
ATOM 2101 O O . LYS A 1 266 ? 16.358 1.200 -0.032 1.00 86.94 266 LYS A O 1
ATOM 2106 N N . PHE A 1 267 ? 16.348 2.918 1.403 1.00 84.88 267 PHE A N 1
ATOM 2107 C CA . PHE A 1 267 ? 17.772 3.220 1.204 1.00 84.88 267 PHE A CA 1
ATOM 2108 C C . PHE A 1 267 ? 18.685 2.105 1.706 1.00 84.88 267 PHE A C 1
ATOM 2110 O O . PHE A 1 267 ? 19.589 1.698 0.976 1.00 84.88 267 PHE A O 1
ATOM 2117 N N . ARG A 1 268 ? 18.408 1.547 2.890 1.00 82.25 268 ARG A N 1
ATOM 2118 C CA . ARG A 1 268 ? 19.148 0.389 3.413 1.00 82.25 268 ARG A CA 1
ATOM 2119 C C . ARG A 1 268 ? 19.070 -0.792 2.451 1.00 82.25 268 ARG A C 1
ATOM 2121 O O . ARG A 1 268 ? 20.095 -1.384 2.123 1.00 82.25 268 ARG A O 1
ATOM 2128 N N . ARG A 1 269 ? 17.870 -1.092 1.952 1.00 81.50 269 ARG A N 1
ATOM 2129 C CA . ARG A 1 269 ? 17.636 -2.174 0.993 1.00 81.50 269 ARG A CA 1
ATOM 2130 C C . ARG A 1 269 ? 18.378 -1.944 -0.325 1.00 81.50 269 ARG A C 1
ATOM 2132 O O . ARG A 1 269 ? 18.994 -2.870 -0.843 1.00 81.50 269 ARG A O 1
ATOM 2139 N N . ARG A 1 270 ? 18.387 -0.710 -0.836 1.00 82.50 270 ARG A N 1
ATOM 2140 C CA . ARG A 1 270 ? 19.155 -0.322 -2.032 1.00 82.50 270 ARG A CA 1
ATOM 2141 C C . ARG A 1 270 ? 20.656 -0.577 -1.874 1.00 82.50 270 ARG A C 1
ATOM 2143 O O . ARG A 1 270 ? 21.318 -0.920 -2.847 1.00 82.50 270 ARG A O 1
ATOM 2150 N N . GLU A 1 271 ? 21.185 -0.395 -0.669 1.00 80.69 271 GLU A N 1
ATOM 2151 C CA . GLU A 1 271 ? 22.595 -0.627 -0.327 1.00 80.69 271 GLU A CA 1
ATOM 2152 C C . GLU A 1 271 ? 22.924 -2.105 -0.067 1.00 80.69 271 GLU A C 1
ATOM 2154 O O . GLU A 1 271 ? 24.075 -2.435 0.200 1.00 80.69 271 GLU A O 1
ATOM 2159 N N . GLY A 1 272 ? 21.938 -3.005 -0.166 1.00 74.69 272 GLY A N 1
ATOM 2160 C CA . GLY A 1 272 ? 22.125 -4.429 0.103 1.00 74.69 272 GLY A CA 1
ATOM 2161 C C . GLY A 1 272 ? 22.147 -4.769 1.592 1.00 74.69 272 GLY A C 1
ATOM 2162 O O . GLY A 1 272 ? 22.607 -5.844 1.963 1.00 74.69 272 GLY A O 1
ATOM 2163 N N . ASN A 1 273 ? 21.648 -3.885 2.461 1.00 74.19 273 ASN A N 1
ATOM 2164 C CA . ASN A 1 273 ? 21.486 -4.207 3.874 1.00 74.19 273 ASN A CA 1
ATOM 2165 C C . ASN A 1 273 ? 20.228 -5.072 4.086 1.00 74.19 273 ASN A C 1
ATOM 2167 O O . ASN A 1 273 ? 19.213 -4.861 3.410 1.00 74.19 273 ASN A O 1
ATOM 2171 N N . PRO A 1 274 ? 20.255 -6.032 5.028 1.00 67.81 274 PRO A N 1
ATOM 2172 C CA . PRO A 1 274 ? 19.086 -6.844 5.345 1.00 67.81 274 PRO A CA 1
ATOM 2173 C C . PRO A 1 274 ? 17.954 -5.989 5.931 1.00 67.81 274 PRO A C 1
ATOM 2175 O O . PRO A 1 274 ? 18.194 -5.026 6.664 1.00 67.81 274 PRO A O 1
ATOM 2178 N N . THR A 1 275 ? 16.709 -6.370 5.643 1.00 66.94 275 THR A N 1
ATOM 2179 C CA . THR A 1 275 ? 15.532 -5.777 6.292 1.00 66.94 275 THR A CA 1
ATOM 2180 C C . THR A 1 275 ? 15.325 -6.451 7.643 1.00 66.94 275 THR A C 1
ATOM 2182 O O . THR A 1 275 ? 15.311 -7.683 7.719 1.00 66.94 275 THR A O 1
ATOM 2185 N N . LEU A 1 276 ? 15.159 -5.651 8.695 1.00 66.62 276 LEU A N 1
ATOM 2186 C CA . LEU A 1 276 ? 14.983 -6.119 10.070 1.00 66.62 276 LEU A CA 1
ATOM 2187 C C . LEU A 1 276 ? 13.518 -5.963 10.519 1.00 66.62 276 LEU A C 1
ATOM 2189 O O . LEU A 1 276 ? 12.862 -5.017 10.090 1.00 66.62 276 LEU A O 1
ATOM 2193 N N . ASP A 1 277 ? 13.011 -6.859 11.371 1.00 62.00 277 ASP A N 1
ATOM 2194 C CA . ASP A 1 277 ? 11.722 -6.686 12.059 1.00 62.00 277 ASP A CA 1
ATOM 2195 C C . ASP A 1 277 ? 11.858 -5.740 13.260 1.00 62.00 277 ASP A C 1
ATOM 2197 O O . ASP A 1 277 ? 12.944 -5.289 13.631 1.00 62.00 277 ASP A O 1
ATOM 2201 N N . GLU A 1 278 ? 10.721 -5.496 13.912 1.00 55.47 278 GLU A N 1
ATOM 2202 C CA . GLU A 1 278 ? 10.592 -4.796 15.193 1.00 55.47 278 GLU A CA 1
ATOM 2203 C C . GLU A 1 278 ? 11.472 -5.374 16.323 1.00 55.47 278 GLU A C 1
ATOM 2205 O O . GLU A 1 278 ? 11.767 -4.668 17.282 1.00 55.47 278 GLU A O 1
ATOM 2210 N N . ASN A 1 279 ? 11.948 -6.619 16.198 1.00 55.47 279 ASN A N 1
ATOM 2211 C CA . ASN A 1 279 ? 12.818 -7.294 17.164 1.00 55.47 279 ASN A CA 1
ATOM 2212 C C . ASN A 1 279 ? 14.288 -7.366 16.703 1.00 55.47 279 ASN A C 1
ATOM 2214 O O . ASN A 1 279 ? 15.090 -8.075 17.317 1.00 55.47 279 ASN A O 1
ATOM 2218 N N . GLY A 1 280 ? 14.652 -6.677 15.616 1.00 62.25 280 GLY A N 1
ATOM 2219 C CA . GLY A 1 280 ? 16.003 -6.681 15.054 1.00 62.25 280 GLY A CA 1
ATOM 2220 C C . GLY A 1 280 ? 16.392 -7.975 14.328 1.00 62.25 280 GLY A C 1
ATOM 2221 O O . GLY A 1 280 ? 17.569 -8.180 14.033 1.00 62.25 280 GLY A O 1
ATOM 2222 N N . ARG A 1 281 ? 15.440 -8.865 14.036 1.00 63.03 281 ARG A N 1
ATOM 2223 C CA . ARG A 1 281 ? 15.661 -10.107 13.282 1.00 63.03 281 ARG A CA 1
ATOM 2224 C C . ARG A 1 281 ? 15.543 -9.844 11.793 1.00 63.03 281 ARG A C 1
ATOM 2226 O O . ARG A 1 281 ? 14.737 -9.034 11.358 1.00 63.03 281 ARG A O 1
ATOM 2233 N N . ILE A 1 282 ? 16.308 -10.574 10.991 1.00 64.75 282 ILE A N 1
ATOM 2234 C CA . ILE A 1 282 ? 16.260 -10.449 9.533 1.00 64.75 282 ILE A CA 1
ATOM 2235 C C . ILE A 1 282 ? 14.928 -11.013 9.016 1.00 64.75 282 ILE A C 1
ATOM 2237 O O . ILE A 1 282 ? 14.695 -12.217 9.091 1.00 64.75 282 ILE A O 1
ATOM 2241 N N . VAL A 1 283 ? 14.077 -10.145 8.467 1.00 61.94 283 VAL A N 1
ATOM 2242 C CA . VAL A 1 283 ? 12.785 -10.502 7.838 1.00 61.94 283 VAL A CA 1
ATOM 2243 C C . VAL A 1 283 ? 12.969 -10.801 6.366 1.00 61.94 283 VAL A C 1
ATOM 2245 O O . VAL A 1 283 ? 12.345 -11.699 5.808 1.00 61.94 283 VAL A O 1
ATOM 2248 N N . ARG A 1 284 ? 13.862 -10.047 5.731 1.00 61.12 284 ARG A N 1
ATOM 2249 C CA . ARG A 1 284 ? 14.230 -10.231 4.336 1.00 61.12 284 ARG A CA 1
ATOM 2250 C C . ARG A 1 284 ? 15.743 -10.247 4.282 1.00 61.12 284 ARG A C 1
ATOM 2252 O O . ARG A 1 284 ? 16.392 -9.266 4.651 1.00 61.12 284 ARG A O 1
ATOM 2259 N N . GLN A 1 285 ? 16.300 -11.378 3.849 1.00 58.28 285 GLN A N 1
ATOM 2260 C CA . GLN A 1 285 ? 17.725 -11.447 3.544 1.00 58.28 285 GLN A CA 1
ATOM 2261 C C . GLN A 1 285 ? 18.078 -10.333 2.557 1.00 58.28 285 GLN A C 1
ATOM 2263 O O . GLN A 1 285 ? 17.246 -9.938 1.731 1.00 58.28 285 GLN A O 1
ATOM 2268 N N . ALA A 1 286 ? 19.315 -9.851 2.650 1.00 56.72 286 ALA A N 1
ATOM 2269 C CA . ALA A 1 286 ? 19.925 -9.009 1.638 1.00 56.72 286 ALA A CA 1
ATOM 2270 C C . ALA A 1 286 ? 19.976 -9.777 0.308 1.00 56.72 286 ALA A C 1
ATOM 2272 O O . ALA A 1 286 ? 20.977 -10.390 -0.044 1.00 56.72 286 ALA A O 1
ATOM 2273 N N . LYS A 1 287 ? 18.861 -9.799 -0.422 1.00 54.97 287 LYS A N 1
ATOM 2274 C CA . LYS A 1 287 ? 18.888 -10.102 -1.845 1.00 54.97 287 LYS A CA 1
ATOM 2275 C C . LYS A 1 287 ? 19.516 -8.889 -2.507 1.00 54.97 287 LYS A C 1
ATOM 2277 O O . LYS A 1 287 ? 19.072 -7.766 -2.258 1.00 54.97 287 LYS A O 1
ATOM 2282 N N . SER A 1 288 ? 20.541 -9.119 -3.323 1.00 56.91 288 SER A N 1
ATOM 2283 C CA . SER A 1 288 ? 21.004 -8.103 -4.261 1.00 56.91 288 SER A CA 1
ATOM 2284 C C . SER A 1 288 ? 19.791 -7.562 -5.009 1.00 56.91 288 SER A C 1
ATOM 2286 O O . SER A 1 288 ? 18.878 -8.326 -5.341 1.00 56.91 288 SER A O 1
ATOM 2288 N N . THR A 1 289 ? 19.766 -6.251 -5.249 1.00 60.06 289 THR A N 1
ATOM 2289 C CA . THR A 1 289 ? 18.758 -5.685 -6.147 1.00 60.06 289 THR A CA 1
ATOM 2290 C C . THR A 1 289 ? 18.790 -6.483 -7.452 1.00 60.06 289 THR A C 1
ATOM 2292 O O . THR A 1 289 ? 19.891 -6.794 -7.933 1.00 60.06 289 THR A O 1
ATOM 2295 N N . PRO A 1 290 ? 17.622 -6.913 -7.966 1.00 59.28 290 PRO A N 1
ATOM 2296 C CA . PRO A 1 290 ? 17.577 -7.638 -9.222 1.00 59.28 290 PRO A CA 1
ATOM 2297 C C . PRO A 1 290 ? 18.240 -6.759 -10.281 1.00 59.28 290 PRO A C 1
ATOM 2299 O O . PRO A 1 290 ? 17.866 -5.603 -10.466 1.00 59.28 290 PRO A O 1
ATOM 2302 N N . HIS A 1 291 ? 19.294 -7.287 -10.889 1.00 59.00 291 HIS A N 1
ATOM 2303 C CA . HIS A 1 291 ? 19.995 -6.663 -11.994 1.00 59.00 291 HIS A CA 1
ATOM 2304 C C . HIS A 1 291 ? 20.331 -7.771 -12.978 1.00 59.00 291 HIS A C 1
ATOM 2306 O O . HIS A 1 291 ? 20.765 -8.854 -12.578 1.00 59.00 291 HIS A O 1
ATOM 2312 N N . TRP A 1 292 ? 20.102 -7.513 -14.257 1.00 53.56 292 TRP A N 1
ATOM 2313 C CA . TRP A 1 292 ? 20.647 -8.360 -15.297 1.00 53.56 292 TRP A CA 1
ATOM 2314 C C . TRP A 1 292 ? 22.111 -7.980 -15.508 1.00 53.56 292 TRP A C 1
ATOM 2316 O O . TRP A 1 292 ? 22.427 -6.834 -15.832 1.00 53.56 292 TRP A O 1
ATOM 2326 N N . GLU A 1 293 ? 23.019 -8.934 -15.296 1.00 54.94 293 GLU A N 1
ATOM 2327 C CA . GLU A 1 293 ? 24.423 -8.762 -15.661 1.00 54.94 293 GLU A CA 1
ATOM 2328 C C . GLU A 1 293 ? 24.521 -8.713 -17.190 1.00 54.94 293 GLU A C 1
ATOM 2330 O O . GLU A 1 293 ? 24.465 -9.732 -17.878 1.00 54.94 293 GLU A O 1
ATOM 2335 N N . THR A 1 294 ? 24.670 -7.513 -17.750 1.00 54.16 294 THR A N 1
ATOM 2336 C CA . THR A 1 294 ? 25.054 -7.341 -19.151 1.00 54.16 294 THR A CA 1
ATOM 2337 C C . THR A 1 294 ? 26.533 -7.697 -19.294 1.00 54.16 294 THR A C 1
ATOM 2339 O O . THR A 1 294 ? 27.415 -6.837 -19.318 1.00 54.16 294 THR A O 1
ATOM 2342 N N . PHE A 1 295 ? 26.847 -8.995 -19.370 1.00 49.72 295 PHE A N 1
ATOM 2343 C CA . PHE A 1 295 ? 28.193 -9.419 -19.744 1.00 49.72 295 PHE A CA 1
ATOM 2344 C C . PHE A 1 295 ? 28.479 -8.969 -21.174 1.00 49.72 295 PHE A C 1
ATOM 2346 O O . PHE A 1 295 ? 28.054 -9.584 -22.151 1.00 49.72 295 PHE A O 1
ATOM 2353 N N . ALA A 1 296 ? 29.290 -7.927 -21.317 1.00 44.41 296 ALA A N 1
ATOM 2354 C CA . ALA A 1 296 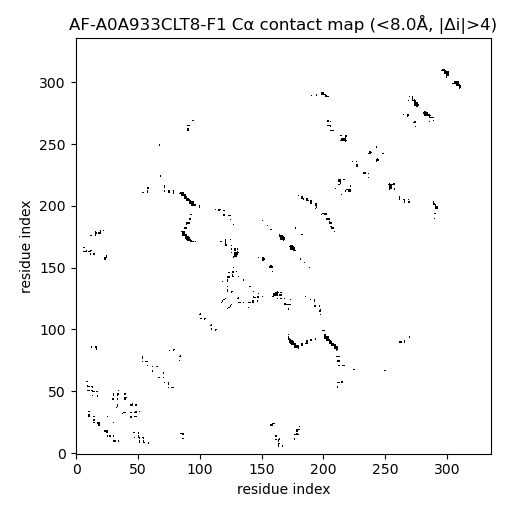? 30.023 -7.728 -22.549 1.00 44.41 296 ALA A CA 1
ATOM 2355 C C . ALA A 1 296 ? 31.128 -8.793 -22.604 1.00 44.41 296 ALA A C 1
ATOM 2357 O O . ALA A 1 296 ? 32.247 -8.556 -22.143 1.00 44.41 296 ALA A O 1
ATOM 2358 N N . TYR A 1 297 ? 30.861 -9.961 -23.200 1.00 50.22 297 TYR A N 1
ATOM 2359 C CA . TYR A 1 297 ? 31.936 -10.835 -23.683 1.00 50.22 297 TYR A CA 1
ATOM 2360 C C . TYR A 1 297 ? 32.602 -10.176 -24.894 1.00 50.22 297 TYR A C 1
ATOM 2362 O O . TYR A 1 297 ? 32.486 -10.601 -26.041 1.00 50.22 297 TYR A O 1
ATOM 2370 N N . GLY A 1 298 ? 33.299 -9.078 -24.635 1.00 52.75 298 GLY A N 1
ATOM 2371 C CA . GLY A 1 298 ? 34.091 -8.380 -25.614 1.00 52.75 298 GLY A CA 1
ATOM 2372 C C . GLY A 1 298 ? 35.424 -9.085 -25.796 1.00 52.75 298 GLY A C 1
ATOM 2373 O O . GLY A 1 298 ? 36.370 -8.820 -25.055 1.00 52.75 298 GLY A O 1
ATOM 2374 N N . ARG A 1 299 ? 35.550 -9.958 -26.802 1.00 46.28 299 ARG A N 1
ATOM 2375 C CA . ARG A 1 299 ? 36.881 -10.407 -27.235 1.00 46.28 299 ARG A CA 1
ATOM 2376 C C . ARG A 1 299 ? 37.503 -9.329 -28.119 1.00 46.28 299 ARG A C 1
ATOM 2378 O O . ARG A 1 299 ? 36.883 -8.821 -29.055 1.00 46.28 299 ARG A O 1
ATOM 2385 N N . ARG A 1 300 ? 38.756 -8.970 -27.826 1.00 50.84 300 ARG A N 1
ATOM 2386 C CA . ARG A 1 300 ? 39.540 -8.098 -28.708 1.00 50.84 300 ARG A CA 1
ATOM 2387 C C . ARG A 1 300 ? 39.719 -8.798 -30.053 1.00 50.84 300 ARG A C 1
ATOM 2389 O O . ARG A 1 300 ? 40.046 -9.984 -30.098 1.00 50.84 300 ARG A O 1
ATOM 2396 N N . CYS A 1 301 ? 39.513 -8.064 -31.145 1.00 49.84 301 CYS A N 1
ATOM 2397 C CA . CYS A 1 301 ? 39.777 -8.580 -32.483 1.00 49.84 301 CYS A CA 1
ATOM 2398 C C . CYS A 1 301 ? 41.237 -9.055 -32.581 1.00 49.84 301 CYS A C 1
ATOM 2400 O O . CYS A 1 301 ? 42.155 -8.249 -32.415 1.00 49.84 301 CYS A O 1
ATOM 2402 N N . ARG A 1 302 ? 41.448 -10.344 -32.898 1.00 50.66 302 ARG A N 1
ATOM 2403 C CA . ARG A 1 302 ? 42.785 -10.958 -33.055 1.00 50.66 302 ARG A CA 1
ATOM 2404 C C . ARG A 1 302 ? 43.667 -10.246 -34.083 1.00 50.66 302 ARG A C 1
ATOM 2406 O O . ARG A 1 302 ? 44.880 -10.3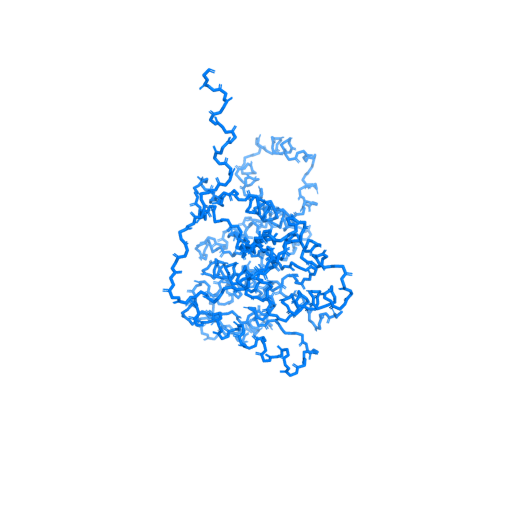66 -34.018 1.00 50.66 302 ARG A O 1
ATOM 2413 N N . SER A 1 303 ? 43.068 -9.524 -35.029 1.00 51.94 303 SER A N 1
ATOM 2414 C CA . SER A 1 303 ? 43.807 -8.837 -36.088 1.00 51.94 303 SER A CA 1
ATOM 2415 C C . SER A 1 303 ? 44.278 -7.433 -35.709 1.00 51.94 303 SER A C 1
ATOM 2417 O O . SER A 1 303 ? 45.201 -6.938 -36.347 1.00 51.94 303 SER A O 1
ATOM 2419 N N . CYS A 1 304 ? 43.635 -6.748 -34.758 1.00 58.34 304 CYS A N 1
ATOM 2420 C CA . CYS A 1 304 ? 43.935 -5.332 -34.515 1.00 58.34 304 CYS A CA 1
ATOM 2421 C C . CYS A 1 304 ? 44.052 -4.929 -33.046 1.00 58.34 304 CYS A C 1
ATOM 2423 O O . CYS A 1 304 ? 44.445 -3.793 -32.794 1.00 58.34 304 CYS A O 1
ATOM 2425 N N . GLU A 1 305 ? 43.669 -5.798 -32.102 1.00 53.62 305 GLU A N 1
ATOM 2426 C CA . GLU A 1 305 ? 43.680 -5.607 -30.637 1.00 53.62 305 GLU A CA 1
ATOM 2427 C C . GLU A 1 305 ? 42.992 -4.336 -30.091 1.00 53.62 305 GLU A C 1
ATOM 2429 O O . GLU A 1 305 ? 42.891 -4.156 -28.879 1.00 53.62 305 GLU A O 1
ATOM 2434 N N . ARG A 1 306 ? 42.484 -3.459 -30.963 1.00 47.31 306 ARG A N 1
ATOM 2435 C CA . ARG A 1 306 ? 41.959 -2.127 -30.634 1.00 47.31 306 ARG A CA 1
ATOM 2436 C C . ARG A 1 306 ? 40.438 -2.053 -30.624 1.00 47.31 306 ARG A C 1
ATOM 2438 O O . ARG A 1 306 ? 39.895 -1.169 -29.974 1.00 47.31 306 ARG A O 1
ATOM 2445 N N . ARG A 1 307 ? 39.742 -2.938 -31.347 1.00 47.16 307 ARG A N 1
ATOM 2446 C CA . ARG A 1 307 ? 38.270 -2.968 -31.394 1.00 47.16 307 ARG A CA 1
ATOM 2447 C C . ARG A 1 307 ? 37.739 -4.199 -30.673 1.00 47.16 307 ARG A C 1
ATOM 2449 O O . ARG A 1 307 ? 38.193 -5.318 -30.927 1.00 47.16 307 ARG A O 1
ATOM 2456 N N . VAL A 1 308 ? 36.783 -3.963 -29.781 1.00 47.94 308 VAL A N 1
ATOM 2457 C CA . VAL A 1 308 ? 35.977 -4.999 -29.140 1.00 47.94 308 VAL A CA 1
ATOM 2458 C C . VAL A 1 308 ? 34.907 -5.416 -30.143 1.00 47.94 308 VAL A C 1
ATOM 2460 O O . VAL A 1 308 ? 34.155 -4.567 -30.612 1.00 47.94 308 VAL A O 1
ATOM 2463 N N . ALA A 1 309 ? 34.877 -6.693 -30.516 1.00 47.72 309 ALA A N 1
ATOM 2464 C CA . ALA A 1 309 ? 33.742 -7.250 -31.241 1.00 47.72 309 ALA A CA 1
ATOM 2465 C C . ALA A 1 309 ? 32.759 -7.798 -30.201 1.00 47.72 309 ALA A C 1
ATOM 2467 O O . ALA A 1 309 ? 33.156 -8.595 -29.349 1.00 47.72 309 ALA A O 1
ATOM 2468 N N . SER A 1 310 ? 31.508 -7.342 -30.238 1.00 48.03 310 SER A N 1
ATOM 2469 C CA . SER A 1 310 ? 30.414 -7.954 -29.485 1.00 48.03 310 SER A CA 1
ATOM 2470 C C . SER A 1 310 ? 29.997 -9.242 -30.192 1.00 48.03 310 SER A C 1
ATOM 2472 O O . SER A 1 310 ? 29.758 -9.229 -31.399 1.00 48.03 310 SER A O 1
ATOM 2474 N N . HIS A 1 311 ? 29.942 -10.348 -29.453 1.00 43.62 311 HIS A N 1
ATOM 2475 C CA . HIS A 1 311 ? 29.442 -11.626 -29.949 1.00 43.62 311 HIS A CA 1
ATOM 2476 C C . HIS A 1 311 ? 28.207 -11.994 -29.127 1.00 43.62 311 HIS A C 1
ATOM 2478 O O . HIS A 1 311 ? 28.312 -12.133 -27.910 1.00 43.62 311 HIS A O 1
ATOM 2484 N N . GLU A 1 312 ? 27.051 -12.127 -29.774 1.00 42.56 312 GLU A N 1
ATOM 2485 C CA . GLU A 1 312 ? 25.888 -12.768 -29.157 1.00 42.56 312 GLU A CA 1
ATOM 2486 C C . GLU A 1 312 ? 26.119 -14.281 -29.137 1.00 42.56 312 GLU A C 1
ATOM 2488 O O . GLU A 1 312 ? 26.549 -14.856 -30.143 1.00 42.56 312 GLU A O 1
ATOM 2493 N N . TYR A 1 313 ? 25.854 -14.910 -27.993 1.00 44.34 313 TYR A N 1
ATOM 2494 C CA . TYR A 1 313 ? 25.742 -16.359 -27.860 1.00 44.34 313 TYR A CA 1
ATOM 2495 C C . TYR A 1 313 ? 24.283 -16.687 -27.555 1.00 44.34 313 TYR A C 1
ATOM 2497 O O . TYR A 1 313 ? 23.689 -16.091 -26.658 1.00 44.34 313 TYR A O 1
ATOM 2505 N N . ALA A 1 314 ? 23.715 -17.650 -28.277 1.00 38.75 314 ALA A N 1
ATOM 2506 C CA . ALA A 1 314 ? 22.483 -18.293 -27.851 1.00 38.75 314 ALA A CA 1
ATOM 2507 C C . ALA A 1 314 ? 22.837 -19.261 -26.712 1.00 38.75 314 ALA A C 1
ATOM 2509 O O . ALA A 1 314 ? 23.612 -20.195 -26.917 1.00 38.75 314 ALA A O 1
ATOM 2510 N N . LEU A 1 315 ? 22.319 -19.015 -25.507 1.00 41.56 315 LEU A N 1
ATOM 2511 C CA . LEU A 1 315 ? 22.423 -19.952 -24.386 1.00 41.56 315 LEU A CA 1
ATOM 2512 C C . LEU A 1 315 ? 21.603 -21.197 -24.745 1.00 41.56 315 LEU A C 1
ATOM 2514 O O . LEU A 1 315 ? 20.375 -21.155 -24.705 1.00 41.56 315 LEU A O 1
ATOM 2518 N N . GLY A 1 316 ? 22.288 -22.252 -25.191 1.00 43.19 316 GLY A N 1
ATOM 2519 C CA . GLY A 1 316 ? 21.641 -23.394 -25.834 1.00 43.19 316 GLY A CA 1
ATOM 2520 C C . GLY A 1 316 ? 22.337 -24.738 -25.660 1.00 43.19 316 GLY A C 1
ATOM 2521 O O . GLY A 1 316 ? 21.665 -25.650 -25.206 1.00 43.19 316 GLY A O 1
ATOM 2522 N N . ASP A 1 317 ? 23.632 -24.890 -25.969 1.00 37.91 317 ASP A N 1
ATOM 2523 C CA . ASP A 1 317 ? 24.169 -26.260 -26.124 1.00 37.91 317 ASP A CA 1
ATOM 2524 C C . ASP A 1 317 ? 25.485 -26.615 -25.418 1.00 37.91 317 ASP A C 1
ATOM 2526 O O . ASP A 1 317 ? 25.714 -27.799 -25.212 1.00 37.91 317 ASP A O 1
ATOM 2530 N N . GLU A 1 318 ? 26.314 -25.684 -24.939 1.00 42.47 318 GLU A N 1
ATOM 2531 C CA . GLU A 1 318 ? 27.438 -26.026 -24.045 1.00 42.47 318 GLU A CA 1
ATOM 2532 C C . GLU A 1 318 ? 27.722 -24.846 -23.106 1.00 42.47 318 GLU A C 1
ATOM 2534 O O . GLU A 1 318 ? 27.982 -23.734 -23.570 1.00 42.47 318 GLU A O 1
ATOM 2539 N N . ASP A 1 319 ? 27.652 -25.076 -21.790 1.00 43.03 319 ASP A N 1
ATOM 2540 C CA . ASP A 1 319 ? 28.010 -24.085 -20.767 1.00 43.03 319 ASP A CA 1
ATOM 2541 C C . ASP A 1 319 ? 29.477 -23.659 -20.965 1.00 43.03 319 ASP A C 1
ATOM 2543 O O . ASP A 1 319 ? 30.384 -24.487 -20.804 1.00 43.03 319 ASP A O 1
ATOM 2547 N N . PRO A 1 320 ? 29.779 -22.387 -21.284 1.00 42.47 320 PRO A N 1
ATOM 2548 C CA . PRO A 1 320 ? 31.150 -21.926 -21.201 1.00 42.47 320 PRO A CA 1
ATOM 2549 C C . PRO A 1 320 ? 31.554 -21.939 -19.726 1.00 42.47 320 PRO A C 1
ATOM 2551 O O . PRO A 1 320 ? 30.924 -21.275 -18.901 1.00 42.47 320 PRO A O 1
ATOM 2554 N N . GLN A 1 321 ? 32.619 -22.675 -19.386 1.00 39.78 321 GLN A N 1
ATOM 2555 C CA . GLN A 1 321 ? 33.206 -22.586 -18.049 1.00 39.78 321 GLN A CA 1
ATOM 2556 C C . GLN A 1 321 ? 33.445 -21.105 -17.720 1.00 39.78 321 GLN A C 1
ATOM 2558 O O . GLN A 1 321 ? 34.090 -20.415 -18.522 1.00 39.78 321 GLN A O 1
ATOM 2563 N N . PRO A 1 322 ? 32.917 -20.596 -16.590 1.00 39.00 322 PRO A N 1
ATOM 2564 C CA . PRO A 1 322 ? 33.102 -19.207 -16.220 1.00 39.00 322 PRO A CA 1
ATOM 2565 C C . PRO A 1 322 ? 34.603 -18.937 -16.163 1.00 39.00 322 PRO A C 1
ATOM 2567 O O . PRO A 1 322 ? 35.342 -19.609 -15.444 1.00 39.00 322 PRO A O 1
ATOM 2570 N N . ALA A 1 323 ? 35.067 -17.978 -16.965 1.00 39.75 323 ALA A N 1
ATOM 2571 C CA . ALA A 1 323 ? 36.412 -17.463 -16.794 1.00 39.75 323 ALA A CA 1
ATOM 2572 C C . ALA A 1 323 ? 36.495 -16.915 -15.367 1.00 39.75 323 ALA A C 1
ATOM 2574 O O . ALA A 1 323 ? 35.623 -16.141 -14.962 1.00 39.75 323 ALA A O 1
ATOM 2575 N N . GLU A 1 324 ? 37.504 -17.360 -14.617 1.00 33.16 324 GLU A N 1
ATOM 2576 C CA . GLU A 1 324 ? 37.709 -16.954 -13.231 1.00 33.16 324 GLU A CA 1
ATOM 2577 C C . GLU A 1 324 ? 37.559 -15.430 -13.080 1.00 33.16 324 GLU A C 1
ATOM 2579 O O . GLU A 1 324 ? 38.033 -14.664 -13.934 1.00 33.16 324 GLU A O 1
ATOM 2584 N N . PRO A 1 325 ? 36.896 -14.965 -12.008 1.00 33.03 325 PRO A N 1
ATOM 2585 C CA . PRO A 1 325 ? 36.723 -13.547 -11.764 1.00 33.03 325 PRO A CA 1
ATOM 2586 C C . PRO A 1 325 ? 38.091 -12.858 -11.718 1.00 33.03 325 PRO A C 1
ATOM 2588 O O . PRO A 1 325 ? 38.932 -13.125 -10.862 1.00 33.03 325 PRO A O 1
ATOM 2591 N N . VAL A 1 326 ? 38.286 -11.880 -12.606 1.00 38.84 326 VAL A N 1
ATOM 2592 C CA . VAL A 1 326 ? 39.507 -11.052 -12.718 1.00 38.84 326 VAL A CA 1
ATOM 2593 C C . VAL A 1 326 ? 39.821 -10.279 -11.415 1.00 38.84 326 VAL A C 1
ATOM 2595 O O . VAL A 1 326 ? 40.890 -9.685 -11.274 1.00 38.84 326 VAL A O 1
ATOM 2598 N N . ASN A 1 327 ? 38.928 -10.320 -10.422 1.00 31.33 327 ASN A N 1
ATOM 2599 C CA . ASN A 1 327 ? 39.104 -9.689 -9.117 1.00 31.33 327 ASN A CA 1
ATOM 2600 C C . ASN A 1 327 ? 39.851 -10.526 -8.061 1.00 31.33 327 ASN A C 1
ATOM 2602 O O . ASN A 1 327 ? 40.204 -9.958 -7.029 1.00 31.33 327 ASN A O 1
ATOM 2606 N N . GLU A 1 328 ? 40.196 -11.798 -8.296 1.00 31.16 328 GLU A N 1
ATOM 2607 C CA . GLU A 1 328 ? 41.013 -12.557 -7.323 1.00 31.16 328 GLU A CA 1
ATOM 2608 C C . GLU A 1 328 ? 42.531 -12.302 -7.432 1.00 31.16 328 GLU A C 1
ATOM 2610 O O . GLU A 1 328 ? 43.275 -12.537 -6.480 1.00 31.16 328 GLU A O 1
ATOM 2615 N N . MET A 1 329 ? 43.027 -11.692 -8.516 1.00 30.17 329 MET A N 1
ATOM 2616 C CA . MET A 1 329 ? 44.474 -11.453 -8.687 1.00 30.17 329 MET A CA 1
ATOM 2617 C C . MET A 1 329 ? 45.036 -10.190 -8.007 1.00 30.17 329 MET A C 1
ATOM 2619 O O . MET A 1 329 ? 46.231 -9.914 -8.143 1.00 30.17 329 MET A O 1
ATOM 2623 N N . ARG A 1 330 ? 44.241 -9.415 -7.251 1.00 32.62 330 ARG A N 1
ATOM 2624 C CA . ARG A 1 330 ? 44.755 -8.221 -6.538 1.00 32.62 330 ARG A CA 1
ATOM 2625 C C . ARG A 1 330 ? 45.036 -8.401 -5.047 1.00 32.62 330 ARG A C 1
ATOM 2627 O O . ARG A 1 330 ? 45.762 -7.576 -4.501 1.00 32.62 330 ARG A O 1
ATOM 2634 N N . HIS A 1 331 ? 44.580 -9.479 -4.408 1.00 30.25 331 HIS A N 1
ATOM 2635 C CA . HIS A 1 331 ? 44.856 -9.717 -2.981 1.00 30.25 331 HIS A CA 1
ATOM 2636 C C . HIS A 1 331 ? 45.969 -10.740 -2.693 1.00 30.25 331 HIS A C 1
ATOM 2638 O O . HIS A 1 331 ? 46.439 -10.814 -1.563 1.00 30.25 331 HIS A O 1
ATOM 2644 N N . ALA A 1 332 ? 46.488 -11.444 -3.705 1.00 31.97 332 ALA A N 1
ATOM 2645 C CA . ALA A 1 332 ? 47.549 -12.447 -3.534 1.00 31.97 332 ALA A CA 1
ATOM 2646 C C . ALA A 1 332 ? 48.994 -11.921 -3.725 1.00 31.97 332 ALA A C 1
ATOM 2648 O O . ALA A 1 332 ? 49.930 -12.710 -3.807 1.00 31.97 332 ALA A O 1
ATOM 2649 N N . ARG A 1 333 ? 49.216 -10.597 -3.804 1.00 33.50 333 ARG A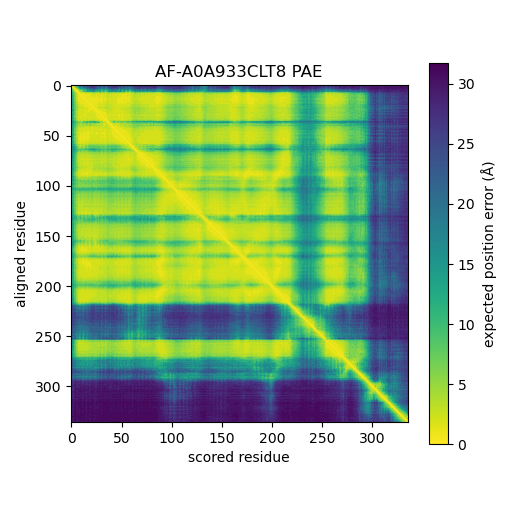 N 1
ATOM 2650 C CA . ARG A 1 333 ? 50.564 -9.991 -3.963 1.00 33.50 333 ARG A CA 1
ATOM 2651 C C . ARG A 1 333 ? 50.966 -9.010 -2.855 1.00 33.50 333 ARG A C 1
ATOM 2653 O O . ARG A 1 333 ? 51.759 -8.105 -3.094 1.00 33.50 333 ARG A O 1
ATOM 2660 N N . LEU A 1 334 ? 50.442 -9.192 -1.644 1.00 36.62 334 LEU A N 1
ATOM 2661 C CA . LEU A 1 334 ? 50.912 -8.469 -0.450 1.00 36.62 334 LEU A CA 1
ATOM 2662 C C . LEU A 1 334 ? 51.292 -9.381 0.725 1.00 36.62 334 LEU A C 1
ATOM 2664 O O . LEU A 1 334 ? 51.520 -8.892 1.826 1.00 36.62 334 LEU A O 1
ATOM 2668 N N . ILE A 1 335 ? 51.419 -10.689 0.496 1.00 38.22 335 ILE A N 1
ATOM 2669 C CA . ILE A 1 335 ? 52.035 -11.607 1.459 1.00 38.22 335 ILE A CA 1
ATOM 2670 C C . ILE A 1 335 ? 52.974 -12.535 0.686 1.00 38.22 335 ILE A C 1
ATOM 2672 O O . ILE A 1 335 ? 52.566 -13.590 0.209 1.00 38.22 335 ILE A O 1
ATOM 2676 N N . ASN A 1 336 ? 54.198 -12.052 0.479 1.00 34.81 336 ASN A N 1
ATOM 2677 C CA . ASN A 1 336 ? 55.455 -12.806 0.477 1.00 34.81 336 ASN A CA 1
ATOM 2678 C C . ASN A 1 336 ? 56.617 -11.819 0.421 1.00 34.81 336 ASN A C 1
ATOM 2680 O O . ASN A 1 336 ? 56.665 -11.035 -0.555 1.00 34.81 336 ASN A O 1
#

Mean predicted aligned error: 12.45 Å

Foldseek 3Di:
DDDPDDQDQLLQQLQLQLCLVVVAGDDSVLLVCVLVVDDQPDPSSVSSNLSSVLSCLLPDDDDPPDALLVSLVVSVVSCVVSVQFWKKKKKKFFDPLVCLLVVDPDPVSSVVSVVLLCLLQQQQLLLQQLAHDPPDDPVSVVNSVVSQVVLCVVVVNHGHPHSSQWPDGDDGMTIGIHNPVCRVSSQVSSLVSCCVSRVATFMGMDMDIDTSSLSRQNPCSVVVNVQVVDPVRPVVVCVVVVNPDSVVSVVDDRNVNVVVVRVVQRVCLQVQHFDAHPVRHGPGHSDHGRHDPPDQPFDQDPVPSPDTDGDDDDPDDDDDDPDPPPVVVPPPPPDD

pLDDT: mean 76.56, std 19.57, range [28.73, 97.25]

Sequence (336 aa):
MTVDTPPDFVFAVAYCLAYDRLKRPPDRGALRRLRDRGQPQTDEERLFAEMLNAATLALQDPPEDESVAVRLEQIQEKASALGDPKIALVAGGATKIKQYVFESAKLPEIRGASSLLDDINLVEMPALFCHFSSDLDQDERKRAEEVQRRFADRHKGQSLDCPECVIYANGGEILAFAPNCLAQALADEIEFLYTVETLIANSVAVWRPFRLVELAGGVEGLEVRRWLTREKYKQSLFRELKLQSDKELDEKKCFGELAASLTLEKFRRREGNPTLDENGRIVRQAKSTPHWETFAYGRRCRSCERRVASHEYALGDEDPQPAEPVNEMRHARLIN